Protein AF-A0A9P7WYD8-F1 (afdb_monomer_lite)

pLDDT: mean 77.21, std 16.01, range [35.66, 98.44]

Structure (mmCIF, N/CA/C/O backbone):
data_AF-A0A9P7WYD8-F1
#
_entry.id   AF-A0A9P7WYD8-F1
#
loop_
_atom_site.group_PDB
_atom_site.id
_atom_site.type_symbol
_atom_site.label_atom_id
_atom_site.label_alt_id
_atom_site.label_comp_id
_atom_site.label_asym_id
_atom_site.label_entity_id
_atom_site.label_seq_id
_atom_site.pdbx_PDB_ins_code
_atom_site.Cartn_x
_atom_site.Cartn_y
_atom_site.Cartn_z
_atom_site.occupancy
_atom_site.B_iso_or_equiv
_atom_site.auth_seq_id
_atom_site.auth_comp_id
_atom_site.auth_asym_id
_atom_site.auth_atom_id
_atom_site.pdbx_PDB_model_num
ATOM 1 N N . MET A 1 1 ? 13.008 -10.331 -38.554 1.00 40.41 1 MET A N 1
ATOM 2 C CA . MET A 1 1 ? 11.634 -9.797 -38.443 1.00 40.41 1 MET A CA 1
ATOM 3 C C . MET A 1 1 ? 10.835 -10.800 -37.632 1.00 40.41 1 MET A C 1
ATOM 5 O O . MET A 1 1 ? 10.337 -11.773 -38.180 1.00 40.41 1 MET A O 1
ATOM 9 N N . SER A 1 2 ? 10.851 -10.649 -36.311 1.00 38.41 2 SER A N 1
ATOM 10 C CA . SER A 1 2 ? 10.222 -11.594 -35.388 1.00 38.41 2 SER A CA 1
ATOM 11 C C . SER A 1 2 ? 8.754 -11.213 -35.248 1.00 38.41 2 SER A C 1
ATOM 13 O O . SER A 1 2 ? 8.447 -10.111 -34.807 1.00 38.41 2 SER A O 1
ATOM 15 N N . SER A 1 3 ? 7.866 -12.105 -35.683 1.00 41.28 3 SER A N 1
ATOM 16 C CA . SER A 1 3 ? 6.415 -11.997 -35.526 1.00 41.28 3 SER A CA 1
ATOM 17 C C . SER A 1 3 ? 6.067 -11.788 -34.049 1.00 41.28 3 SER A C 1
ATOM 19 O O . SER A 1 3 ? 6.093 -12.743 -33.271 1.00 41.28 3 SER A O 1
ATOM 21 N N . SER A 1 4 ? 5.742 -10.553 -33.660 1.00 47.12 4 SER A N 1
ATOM 22 C CA . SER A 1 4 ? 5.161 -10.241 -32.358 1.00 47.12 4 SER A CA 1
ATOM 23 C C . SER A 1 4 ? 3.771 -10.869 -32.296 1.00 47.12 4 SER A C 1
ATOM 25 O O . SER A 1 4 ? 2.781 -10.322 -32.777 1.00 47.12 4 SER A O 1
ATOM 27 N N . MET A 1 5 ? 3.692 -12.078 -31.741 1.00 47.62 5 MET A N 1
ATOM 28 C CA . MET A 1 5 ? 2.415 -12.637 -31.322 1.00 47.62 5 MET A CA 1
ATOM 29 C C . MET A 1 5 ? 1.806 -11.660 -30.317 1.00 47.62 5 MET A C 1
ATOM 31 O O . MET A 1 5 ? 2.307 -11.534 -29.203 1.00 47.62 5 MET A O 1
ATOM 35 N N . SER A 1 6 ? 0.750 -10.959 -30.725 1.00 53.59 6 SER A N 1
ATOM 36 C CA . SER A 1 6 ? -0.158 -10.259 -29.822 1.00 53.59 6 SER A CA 1
ATOM 37 C C . SER A 1 6 ? -0.695 -11.296 -28.832 1.00 53.59 6 SER A C 1
ATOM 39 O O . SER A 1 6 ? -1.553 -12.112 -29.169 1.00 53.59 6 SER A O 1
ATOM 41 N N . ARG A 1 7 ? -0.104 -11.351 -27.636 1.00 66.62 7 ARG A N 1
ATOM 42 C CA . ARG A 1 7 ? -0.480 -12.294 -26.576 1.00 66.62 7 ARG A CA 1
ATOM 43 C C . ARG A 1 7 ? -1.482 -11.616 -25.654 1.00 66.62 7 ARG A C 1
ATOM 45 O O . ARG A 1 7 ? -1.202 -11.350 -24.492 1.00 66.62 7 ARG A O 1
ATOM 52 N N . VAL A 1 8 ? -2.654 -11.315 -26.206 1.00 80.44 8 VAL A N 1
ATOM 53 C CA . VAL A 1 8 ? -3.816 -10.928 -25.401 1.00 80.44 8 VAL A CA 1
ATOM 54 C C . VAL A 1 8 ? -4.160 -12.114 -24.499 1.00 80.44 8 VAL A C 1
ATOM 56 O O . VAL A 1 8 ? -4.231 -13.253 -24.966 1.00 80.44 8 VAL A O 1
ATOM 59 N N . ALA A 1 9 ? -4.390 -11.854 -23.215 1.00 83.56 9 ALA A N 1
ATOM 60 C CA . ALA A 1 9 ? -4.797 -12.848 -22.231 1.00 83.56 9 ALA A CA 1
ATOM 61 C C . ALA A 1 9 ? -6.162 -12.451 -21.626 1.00 83.56 9 ALA A C 1
ATOM 63 O O . ALA A 1 9 ? -6.261 -12.135 -20.440 1.00 83.56 9 ALA A O 1
ATOM 64 N N . PRO A 1 10 ? -7.251 -12.462 -22.422 1.00 86.38 10 PRO A N 1
ATOM 65 C CA . PRO A 1 10 ? -8.535 -11.863 -22.035 1.00 86.38 10 PRO A CA 1
ATOM 66 C C . PRO A 1 10 ? -9.263 -12.629 -20.919 1.00 86.38 10 PRO A C 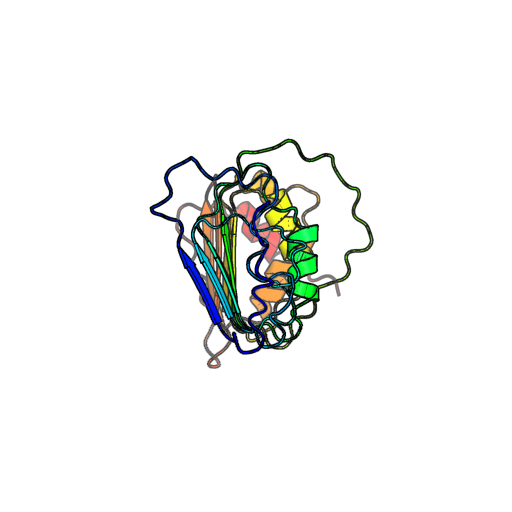1
ATOM 68 O O . PRO A 1 10 ? -10.203 -12.114 -20.319 1.00 86.38 10 PRO A O 1
ATOM 71 N N . LEU A 1 11 ? -8.850 -13.872 -20.659 1.00 91.81 11 LEU A N 1
ATOM 72 C CA . LEU A 1 11 ? -9.381 -14.725 -19.595 1.00 91.81 11 LEU A CA 1
ATOM 73 C C . LEU A 1 11 ? -8.482 -14.762 -18.353 1.00 91.81 11 LEU A C 1
ATOM 75 O O . LEU A 1 11 ? -8.802 -15.472 -17.406 1.00 91.81 11 LEU A O 1
ATOM 79 N N . LEU A 1 12 ? -7.354 -14.047 -18.357 1.00 93.06 12 LEU A N 1
ATOM 80 C CA . LEU A 1 12 ? -6.436 -14.031 -17.227 1.00 93.06 12 LEU A CA 1
ATOM 81 C C . LEU A 1 12 ? -7.053 -13.235 -16.076 1.00 93.06 12 LEU A C 1
ATOM 83 O O . LEU A 1 12 ? -7.287 -12.039 -16.212 1.00 93.06 12 LEU A O 1
ATOM 87 N N . GLU A 1 13 ? -7.303 -13.904 -14.954 1.00 95.88 13 GLU A N 1
ATOM 88 C CA . GLU A 1 13 ? -7.858 -13.294 -13.735 1.00 95.88 13 GLU A CA 1
ATOM 89 C C . GLU A 1 13 ? -6.787 -13.046 -12.667 1.00 95.88 13 GLU A C 1
ATOM 91 O O . GLU A 1 13 ? -6.893 -12.108 -11.876 1.00 95.88 13 GLU A O 1
ATOM 96 N N . THR A 1 14 ? -5.718 -13.844 -12.685 1.00 96.38 14 THR A N 1
ATOM 97 C CA . THR A 1 14 ? -4.613 -13.768 -11.730 1.00 96.38 14 THR A CA 1
ATOM 98 C C . THR A 1 14 ? -3.281 -13.850 -12.458 1.00 96.38 14 THR A C 1
ATOM 100 O O . THR A 1 14 ? -3.055 -14.773 -13.240 1.00 96.38 14 THR A O 1
ATOM 103 N N . LEU A 1 15 ? -2.385 -12.917 -12.156 1.00 93.94 15 LEU A N 1
ATOM 104 C CA . LEU A 1 15 ? -1.004 -12.908 -12.611 1.00 93.94 15 LEU A CA 1
ATOM 105 C C . LEU A 1 15 ? -0.082 -13.061 -11.406 1.00 93.94 15 LEU A C 1
ATOM 107 O O . LEU A 1 15 ? -0.163 -12.271 -10.469 1.00 93.94 15 LEU A O 1
ATOM 111 N N . ARG A 1 16 ? 0.804 -14.056 -11.452 1.00 95.25 16 ARG A N 1
ATOM 112 C CA . ARG A 1 16 ? 1.879 -14.213 -10.470 1.00 95.25 16 ARG A CA 1
ATOM 113 C C . ARG A 1 16 ? 3.202 -14.384 -11.182 1.00 95.25 16 ARG A C 1
ATOM 115 O O . ARG A 1 16 ? 3.312 -15.271 -12.029 1.00 95.25 16 ARG A O 1
ATOM 122 N N . ILE A 1 17 ? 4.167 -13.535 -10.862 1.00 91.94 17 ILE A N 1
ATOM 123 C CA . ILE A 1 17 ? 5.510 -13.602 -11.430 1.00 91.94 17 ILE A CA 1
ATOM 124 C C . ILE A 1 17 ? 6.510 -13.422 -10.305 1.00 91.94 17 ILE A C 1
ATOM 126 O O . ILE A 1 17 ? 6.404 -12.497 -9.505 1.00 91.94 17 ILE A O 1
ATOM 130 N N . ASP A 1 18 ? 7.483 -14.318 -10.300 1.00 92.12 18 ASP A N 1
ATOM 131 C CA . ASP A 1 18 ? 8.621 -14.297 -9.407 1.00 92.12 18 ASP A CA 1
ATOM 132 C C . ASP A 1 18 ? 9.889 -14.282 -10.262 1.00 92.12 18 ASP A C 1
ATOM 134 O O . ASP A 1 18 ? 10.084 -15.149 -11.119 1.00 92.12 18 ASP A O 1
ATOM 138 N N . CYS A 1 19 ? 10.705 -13.252 -10.066 1.00 88.19 19 CYS A N 1
ATOM 139 C CA . CYS A 1 19 ? 11.971 -13.051 -10.752 1.00 88.19 19 CYS A CA 1
ATOM 140 C C . CYS A 1 19 ? 13.172 -13.162 -9.797 1.00 88.19 19 CYS A C 1
ATOM 142 O O . CYS A 1 19 ? 14.256 -12.717 -10.167 1.00 88.19 19 CYS A O 1
ATOM 144 N N . SER A 1 20 ? 13.024 -13.755 -8.604 1.00 86.0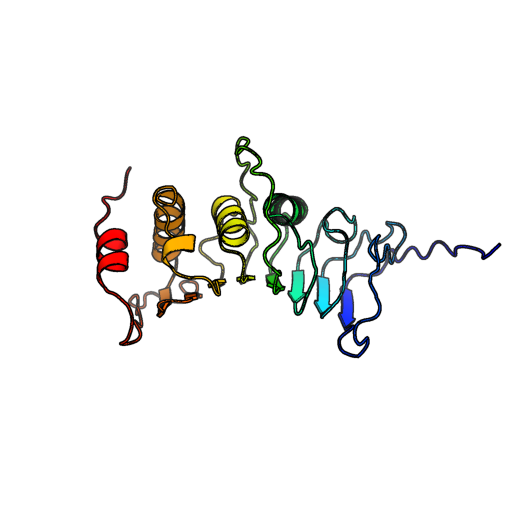6 20 SER A N 1
ATOM 145 C CA . SER A 1 20 ? 14.108 -13.873 -7.612 1.00 86.06 20 SER A CA 1
ATOM 146 C C . SER A 1 20 ? 15.367 -14.549 -8.159 1.00 86.06 20 SER A C 1
ATOM 148 O O . SER A 1 20 ? 16.477 -14.233 -7.743 1.00 86.06 20 SER A O 1
ATOM 150 N N . ASP A 1 21 ? 15.196 -15.471 -9.108 1.00 80.19 21 ASP A N 1
ATOM 151 C CA . ASP A 1 21 ? 16.289 -16.244 -9.706 1.00 80.19 21 ASP A CA 1
ATOM 152 C C . ASP A 1 21 ? 16.999 -15.500 -10.852 1.00 80.19 21 ASP A C 1
ATOM 154 O O . ASP A 1 21 ? 18.029 -15.951 -11.360 1.00 80.19 21 ASP A O 1
ATOM 158 N N . LEU A 1 22 ? 16.468 -14.351 -11.280 1.00 69.69 22 LEU A N 1
ATOM 159 C CA . LEU A 1 22 ? 17.024 -13.537 -12.358 1.00 69.69 22 LEU A CA 1
ATOM 160 C C . LEU A 1 22 ? 18.010 -12.519 -11.770 1.00 69.69 22 LEU A C 1
ATOM 162 O O . LEU A 1 22 ? 17.753 -11.320 -11.758 1.00 69.69 22 LEU A O 1
ATOM 166 N N . ASN A 1 23 ? 19.149 -13.020 -11.281 1.00 54.53 23 ASN A N 1
ATOM 167 C CA . ASN A 1 23 ? 20.263 -12.210 -10.771 1.00 54.53 23 ASN A CA 1
ATOM 168 C C . ASN A 1 23 ? 20.645 -11.070 -11.748 1.00 54.53 23 ASN A C 1
ATOM 170 O O . ASN A 1 23 ? 21.030 -11.331 -12.890 1.00 54.53 23 ASN A O 1
ATOM 174 N N . ASP A 1 24 ? 20.557 -9.824 -11.269 1.00 54.06 24 ASP A N 1
ATOM 175 C CA . ASP A 1 24 ? 21.212 -8.574 -11.715 1.00 54.06 24 ASP A CA 1
ATOM 176 C C . ASP A 1 24 ? 21.120 -8.113 -13.188 1.00 54.06 24 ASP A C 1
ATOM 178 O O . ASP A 1 24 ? 21.654 -7.060 -13.537 1.00 54.06 24 ASP A O 1
ATOM 182 N N . GLY A 1 25 ? 20.450 -8.841 -14.082 1.00 51.19 25 GLY A N 1
ATOM 183 C CA . GLY A 1 25 ? 20.590 -8.596 -15.527 1.00 51.19 25 GLY A CA 1
ATOM 184 C C . GLY A 1 25 ? 19.427 -7.900 -16.230 1.00 51.19 25 GLY A C 1
ATOM 185 O O . GLY A 1 25 ? 19.611 -7.342 -17.313 1.00 51.19 25 GLY A O 1
ATOM 186 N N . LEU A 1 26 ? 18.217 -7.939 -15.672 1.00 54.09 26 LEU A N 1
ATOM 187 C CA . LEU A 1 26 ? 17.038 -7.408 -16.354 1.00 54.09 26 LEU A CA 1
ATOM 188 C C . LEU A 1 26 ? 16.816 -5.942 -15.988 1.00 54.09 26 LEU A C 1
ATOM 190 O O . LEU A 1 26 ? 15.805 -5.572 -15.396 1.00 54.09 26 LEU A O 1
ATOM 194 N N . SER A 1 27 ? 17.742 -5.087 -16.433 1.00 53.12 27 SER A N 1
ATOM 195 C CA . SER A 1 27 ? 17.411 -3.689 -16.724 1.00 53.12 27 SER A CA 1
ATOM 196 C C . SER A 1 27 ? 16.436 -3.684 -17.897 1.00 53.12 27 SER A C 1
ATOM 198 O O . SER A 1 27 ? 16.805 -3.481 -19.052 1.00 53.12 27 SER A O 1
ATOM 200 N N . VAL A 1 28 ? 15.169 -3.999 -17.627 1.00 54.88 28 VAL A N 1
ATOM 201 C CA . VAL A 1 28 ? 14.111 -3.794 -18.608 1.00 54.88 28 VAL A CA 1
ATOM 202 C C . VAL A 1 28 ? 13.872 -2.293 -18.620 1.00 54.88 28 VAL A C 1
ATOM 204 O O . VAL A 1 28 ? 12.976 -1.802 -17.942 1.00 54.88 28 VAL A O 1
ATOM 207 N N . GLU A 1 29 ? 14.692 -1.560 -19.379 1.00 54.06 29 GLU A N 1
ATOM 208 C CA . GLU A 1 29 ? 14.618 -0.096 -19.532 1.00 54.06 29 GLU A CA 1
ATOM 209 C C . GLU A 1 29 ? 13.215 0.396 -19.942 1.00 54.06 29 GLU A C 1
ATOM 211 O O . GLU A 1 29 ? 12.937 1.586 -19.868 1.00 54.06 29 GLU A O 1
ATOM 216 N N . ASN A 1 30 ? 12.305 -0.506 -20.335 1.00 53.72 30 ASN A N 1
ATOM 217 C CA . ASN A 1 30 ? 10.927 -0.193 -20.712 1.00 53.72 30 ASN A CA 1
ATOM 218 C C . ASN A 1 30 ? 9.847 -1.011 -19.978 1.00 53.72 30 ASN A C 1
ATOM 220 O O . ASN A 1 30 ? 8.674 -0.935 -20.344 1.00 53.72 30 ASN A O 1
ATOM 224 N N . GLY A 1 31 ? 10.218 -1.781 -18.947 1.00 58.59 31 GLY A N 1
ATOM 225 C CA . GLY A 1 31 ? 9.333 -2.743 -18.292 1.00 58.59 31 GLY A CA 1
ATOM 226 C C . GLY A 1 31 ? 8.756 -3.80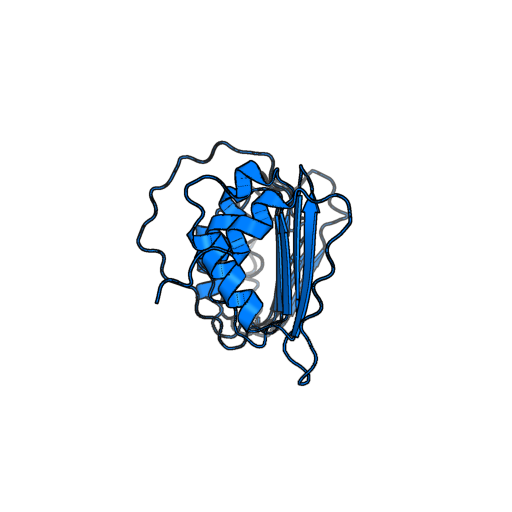1 -19.246 1.00 58.59 31 GLY A C 1
ATOM 227 O O . GLY A 1 31 ? 8.858 -3.719 -20.471 1.00 58.59 31 GLY A O 1
ATOM 228 N N . ILE A 1 32 ? 8.190 -4.871 -18.695 1.00 62.03 32 ILE A N 1
ATOM 229 C CA . ILE A 1 32 ? 7.610 -5.929 -19.528 1.00 62.03 32 ILE A CA 1
ATOM 230 C C . ILE A 1 32 ? 6.148 -5.557 -19.813 1.00 62.03 32 ILE A C 1
ATOM 232 O O . ILE A 1 32 ? 5.293 -5.703 -18.940 1.00 62.03 32 ILE A O 1
ATOM 236 N N . ASP A 1 33 ? 5.828 -5.101 -21.030 1.00 67.25 33 ASP A N 1
ATOM 237 C CA . ASP A 1 33 ? 4.434 -5.094 -21.507 1.00 67.25 33 ASP A CA 1
ATOM 238 C C . ASP A 1 33 ? 4.018 -6.536 -21.830 1.00 67.25 33 ASP A C 1
ATOM 240 O O . ASP A 1 33 ? 4.070 -7.002 -22.969 1.00 67.25 33 ASP A O 1
ATOM 244 N N . MET A 1 34 ? 3.681 -7.281 -20.778 1.00 66.25 34 MET A N 1
ATOM 245 C CA . MET A 1 34 ? 3.484 -8.732 -20.831 1.00 66.25 34 MET A CA 1
ATOM 246 C C . MET A 1 34 ? 2.285 -9.161 -21.684 1.00 66.25 34 MET A C 1
ATOM 248 O O . MET A 1 34 ? 2.252 -10.304 -22.138 1.00 66.25 34 MET A O 1
ATOM 252 N N . PHE A 1 35 ? 1.307 -8.274 -21.906 1.00 68.19 35 PHE A N 1
ATOM 253 C CA . PHE A 1 35 ? 0.004 -8.662 -22.464 1.00 68.19 35 PHE A CA 1
ATOM 254 C C . PHE A 1 35 ? -0.523 -7.760 -23.581 1.00 68.19 35 PHE A C 1
ATOM 256 O O . PHE A 1 35 ? -1.688 -7.893 -23.966 1.00 68.19 35 PHE A O 1
ATOM 263 N N . SER A 1 36 ? 0.290 -6.832 -24.103 1.00 70.69 36 SER A N 1
ATOM 264 C CA . SER A 1 36 ? -0.125 -5.892 -25.160 1.00 70.69 36 SER A CA 1
ATOM 265 C C . SER A 1 36 ? -1.468 -5.201 -24.846 1.00 70.69 36 SER A C 1
ATOM 267 O O . SER A 1 36 ? -2.275 -4.937 -25.738 1.00 70.69 36 SER A O 1
ATOM 269 N N . GLY A 1 37 ? -1.741 -4.968 -23.556 1.00 66.12 37 GLY A N 1
ATOM 270 C CA . GLY A 1 37 ? -2.962 -4.340 -23.046 1.00 66.12 37 GLY A CA 1
ATOM 271 C C . GLY A 1 37 ? -4.231 -5.204 -22.945 1.00 66.12 37 GLY A C 1
ATOM 272 O O . GLY A 1 37 ? -5.268 -4.649 -22.596 1.00 66.12 37 GLY A O 1
ATOM 273 N N . GLY A 1 38 ? -4.195 -6.510 -23.229 1.00 76.62 38 GLY A N 1
ATOM 274 C CA . GLY A 1 38 ? -5.383 -7.375 -23.227 1.00 76.62 38 GLY A CA 1
ATOM 275 C C . GLY A 1 38 ? -5.564 -8.222 -21.965 1.00 76.62 38 GLY A C 1
ATOM 276 O O . GLY A 1 38 ? -5.375 -9.435 -22.033 1.00 76.62 38 GLY A O 1
ATOM 277 N N . THR A 1 39 ? -5.938 -7.612 -20.836 1.00 87.38 39 THR A N 1
ATOM 278 C CA . THR A 1 39 ? -6.138 -8.301 -19.539 1.00 87.38 39 THR A CA 1
ATOM 279 C C . THR A 1 39 ? -7.388 -7.813 -18.796 1.00 87.38 39 THR A C 1
ATOM 281 O O . THR A 1 39 ? -7.353 -7.559 -17.596 1.00 87.38 39 THR A O 1
ATOM 284 N N . ASP A 1 40 ? -8.516 -7.668 -19.496 1.00 87.88 40 ASP A N 1
ATOM 285 C CA . ASP A 1 40 ? -9.745 -7.042 -18.960 1.00 87.88 40 ASP A CA 1
ATOM 286 C C . ASP A 1 40 ? -10.332 -7.749 -17.722 1.00 87.88 40 ASP A C 1
ATOM 288 O O . ASP A 1 40 ? -11.078 -7.163 -16.924 1.00 87.88 40 ASP A O 1
ATOM 292 N N . ARG A 1 41 ? -10.015 -9.037 -17.556 1.00 93.75 41 ARG A N 1
ATOM 293 C CA . ARG A 1 41 ? -10.453 -9.859 -16.424 1.00 93.75 41 ARG A CA 1
ATOM 294 C C . ARG A 1 41 ? -9.451 -9.935 -15.283 1.00 93.75 41 ARG A C 1
ATOM 296 O O . ARG A 1 41 ? -9.805 -10.499 -14.257 1.00 93.75 41 ARG A O 1
ATOM 303 N N . LEU A 1 42 ? -8.266 -9.346 -15.417 1.00 95.38 42 LEU A N 1
ATOM 304 C CA . LEU A 1 42 ? -7.247 -9.401 -14.377 1.00 95.38 42 LEU A CA 1
ATOM 305 C C . LEU A 1 42 ? -7.755 -8.677 -13.128 1.00 95.38 42 LEU A C 1
ATOM 307 O O . LEU A 1 42 ? -8.244 -7.548 -13.208 1.00 95.38 42 LEU A O 1
ATOM 311 N N . ARG A 1 43 ? -7.701 -9.362 -11.989 1.00 97.25 43 ARG A N 1
ATOM 312 C CA . ARG A 1 43 ? -8.106 -8.842 -10.675 1.00 97.25 43 ARG A CA 1
ATOM 313 C C . ARG A 1 43 ? -6.971 -8.925 -9.670 1.00 97.25 43 ARG A C 1
ATOM 315 O O . ARG A 1 43 ? -6.845 -8.023 -8.849 1.00 97.25 43 ARG A O 1
ATOM 322 N N . ASP A 1 44 ? -6.129 -9.944 -9.789 1.00 98.19 44 ASP A N 1
ATOM 323 C CA . ASP A 1 44 ? -5.087 -10.229 -8.811 1.00 98.19 44 ASP A CA 1
ATOM 324 C C . ASP A 1 44 ? -3.715 -10.183 -9.487 1.00 98.19 44 ASP A C 1
ATOM 326 O O . ASP A 1 44 ? -3.462 -10.906 -10.453 1.00 98.19 44 ASP A O 1
ATOM 330 N N . VAL A 1 45 ? -2.822 -9.347 -8.962 1.00 96.25 45 VAL A N 1
ATOM 331 C CA . VAL A 1 45 ? -1.430 -9.230 -9.405 1.00 96.25 45 VAL A CA 1
ATOM 332 C C . VAL A 1 45 ? -0.512 -9.448 -8.210 1.00 96.25 45 VAL A C 1
ATOM 334 O O . VAL A 1 45 ? -0.640 -8.761 -7.200 1.00 96.25 45 VAL A O 1
ATOM 337 N N . ASP A 1 46 ? 0.403 -10.406 -8.338 1.00 96.88 46 ASP A N 1
ATOM 338 C CA . ASP A 1 46 ? 1.460 -10.695 -7.368 1.00 96.88 46 ASP A CA 1
ATOM 339 C C . ASP A 1 46 ? 2.810 -10.725 -8.096 1.00 96.88 46 ASP A C 1
ATOM 341 O O . ASP A 1 46 ? 3.033 -11.556 -8.980 1.00 96.88 46 ASP A O 1
ATOM 345 N N . LEU A 1 47 ? 3.671 -9.761 -7.795 1.00 93.50 47 LEU A N 1
ATOM 346 C CA . LEU A 1 47 ? 4.922 -9.521 -8.500 1.00 93.50 47 LEU A CA 1
ATOM 347 C C . LEU A 1 47 ? 6.063 -9.441 -7.493 1.00 93.50 47 LEU A C 1
ATOM 349 O O . LEU A 1 47 ? 6.110 -8.516 -6.683 1.00 93.50 47 LEU A O 1
ATOM 353 N N . TYR A 1 48 ? 6.999 -10.381 -7.589 1.00 92.62 48 TYR A N 1
ATOM 354 C CA . TYR A 1 48 ? 8.194 -10.432 -6.754 1.00 92.62 48 TYR A CA 1
ATOM 355 C C . TYR A 1 48 ? 9.458 -10.228 -7.597 1.00 92.62 48 TYR A C 1
ATOM 357 O O . TYR A 1 48 ? 9.684 -10.962 -8.560 1.00 92.62 48 TYR A O 1
ATOM 365 N N . HIS A 1 49 ? 10.261 -9.206 -7.273 1.00 88.31 49 HIS A N 1
ATOM 366 C CA . HIS A 1 49 ? 11.440 -8.779 -8.060 1.00 88.31 49 HIS A CA 1
ATOM 367 C C . HIS A 1 49 ? 11.134 -8.445 -9.532 1.00 88.31 49 HIS A C 1
ATOM 369 O O . HIS A 1 49 ? 11.986 -8.596 -10.407 1.00 88.31 49 HIS A O 1
ATOM 375 N N . VAL A 1 50 ? 9.913 -7.998 -9.847 1.00 87.06 50 VAL A N 1
ATOM 376 C CA . VAL A 1 50 ? 9.513 -7.734 -11.240 1.00 87.06 50 VAL A CA 1
ATOM 377 C C . VAL A 1 50 ? 9.496 -6.237 -11.542 1.00 87.06 50 VAL A C 1
ATOM 379 O O . VAL A 1 50 ? 8.650 -5.522 -10.997 1.00 87.06 50 VAL A O 1
ATOM 382 N N . PRO A 1 51 ? 10.345 -5.753 -12.466 1.00 83.19 51 PRO A N 1
ATOM 383 C CA . PRO A 1 51 ? 10.262 -4.382 -12.929 1.00 83.19 51 PRO A CA 1
ATOM 384 C C . PRO A 1 51 ? 9.051 -4.196 -13.847 1.00 83.19 51 PRO A C 1
ATOM 386 O O . PRO A 1 51 ? 8.952 -4.813 -14.914 1.00 83.19 51 PRO A O 1
ATOM 389 N N . ILE A 1 52 ? 8.131 -3.316 -13.452 1.00 83.44 52 ILE A N 1
ATOM 390 C CA . ILE A 1 52 ? 6.952 -2.963 -14.249 1.00 83.44 52 ILE A CA 1
ATOM 391 C C . ILE A 1 52 ? 6.824 -1.445 -14.393 1.00 83.44 52 ILE A C 1
ATOM 393 O O . ILE A 1 52 ? 7.132 -0.710 -13.454 1.00 83.44 52 ILE A O 1
ATOM 397 N N . PRO A 1 53 ? 6.310 -0.943 -15.528 1.00 86.81 53 PRO A N 1
ATOM 398 C CA . PRO A 1 53 ? 5.928 0.455 -15.630 1.00 86.81 53 PRO A CA 1
ATOM 399 C C . PRO A 1 53 ? 4.693 0.694 -14.755 1.00 86.81 53 PRO A C 1
ATOM 401 O O . PRO A 1 53 ? 3.663 0.038 -14.931 1.00 86.81 53 PRO A O 1
ATOM 404 N N . TRP A 1 54 ? 4.754 1.657 -13.840 1.00 87.75 54 TRP A N 1
ATOM 405 C CA . TRP A 1 54 ? 3.630 1.985 -12.952 1.00 87.75 54 TRP A CA 1
ATOM 406 C C . TRP A 1 54 ? 2.432 2.575 -13.706 1.00 87.75 54 TRP A C 1
ATOM 408 O O . TRP A 1 54 ? 1.278 2.405 -13.312 1.00 87.75 54 TRP A O 1
ATOM 418 N N . SER A 1 55 ? 2.682 3.170 -14.872 1.00 86.62 55 SER A N 1
ATOM 419 C CA . SER A 1 55 ? 1.664 3.614 -15.829 1.00 86.62 55 SER A CA 1
ATOM 420 C C . SER A 1 55 ? 1.052 2.480 -16.665 1.00 86.62 55 SER A C 1
ATOM 422 O O . SER A 1 55 ? 0.165 2.726 -17.486 1.00 86.62 55 SER A O 1
ATOM 424 N N . SER A 1 56 ? 1.493 1.231 -16.482 1.00 85.62 56 SER A N 1
ATOM 425 C CA . SER A 1 56 ? 1.019 0.108 -17.289 1.00 85.62 56 SER A CA 1
ATOM 426 C C . SER A 1 56 ? -0.470 -0.179 -17.059 1.00 85.62 56 SER A C 1
ATOM 428 O O . SER A 1 56 ? -1.017 -0.021 -15.962 1.00 85.62 56 SER A O 1
ATOM 430 N N . ARG A 1 57 ? -1.147 -0.603 -18.134 1.00 85.94 57 ARG A N 1
ATOM 431 C CA . ARG A 1 57 ? -2.576 -0.958 -18.120 1.00 85.94 57 ARG A CA 1
ATOM 432 C C . ARG A 1 57 ? -2.932 -2.145 -17.215 1.00 85.94 57 ARG A C 1
ATOM 434 O O . ARG A 1 57 ? -4.014 -2.089 -16.641 1.00 85.94 57 ARG A O 1
ATOM 441 N N . PRO A 1 58 ? -2.093 -3.192 -17.057 1.00 88.38 58 PRO A N 1
ATOM 442 C CA . PRO A 1 58 ? -2.412 -4.307 -16.164 1.00 88.38 58 PRO A CA 1
ATOM 443 C C . PRO A 1 58 ? -2.616 -3.894 -14.701 1.00 88.38 58 PRO A C 1
ATOM 445 O O . PRO A 1 58 ? -3.319 -4.586 -13.977 1.00 88.38 58 PRO A O 1
ATOM 448 N N . LEU A 1 59 ? -2.068 -2.751 -14.273 1.00 91.56 59 LEU A N 1
ATOM 449 C CA . LEU A 1 59 ? -2.261 -2.179 -12.935 1.00 91.56 59 LEU A CA 1
ATOM 450 C C . LEU A 1 59 ? -3.540 -1.331 -12.842 1.00 91.56 59 LEU A C 1
ATOM 452 O O . LEU A 1 59 ? -3.525 -0.190 -12.382 1.00 91.56 59 LEU A O 1
ATOM 456 N N . SER A 1 60 ? -4.653 -1.817 -13.384 1.00 92.62 60 SER A N 1
ATOM 457 C CA . SER A 1 60 ? -5.926 -1.087 -13.403 1.00 92.62 60 SER A CA 1
ATOM 458 C C . SER A 1 60 ? -7.098 -2.037 -13.215 1.00 92.62 60 SER A C 1
ATOM 460 O O . SER A 1 60 ? -7.083 -3.160 -13.707 1.00 92.62 60 SER A O 1
ATOM 462 N N . GLY A 1 61 ? -8.127 -1.584 -12.495 1.00 95.06 61 GLY A N 1
ATOM 463 C CA . GLY A 1 61 ? -9.308 -2.394 -12.191 1.00 95.06 61 GLY A CA 1
ATOM 464 C C . GLY A 1 61 ? -9.031 -3.607 -11.295 1.00 95.06 61 GLY A C 1
ATOM 465 O O . GLY A 1 61 ? -9.851 -4.525 -11.269 1.00 95.06 61 GLY A O 1
ATOM 466 N N . LEU A 1 62 ? -7.899 -3.616 -10.586 1.00 97.12 62 LEU A N 1
ATOM 467 C CA . LEU A 1 62 ? -7.475 -4.727 -9.739 1.00 97.12 62 LEU A CA 1
ATOM 468 C C . LEU A 1 62 ? -8.221 -4.741 -8.398 1.00 97.12 62 LEU A C 1
ATOM 470 O O . LEU A 1 62 ? -8.642 -3.706 -7.877 1.00 97.12 62 LEU A O 1
ATOM 474 N N . GLU A 1 63 ? -8.364 -5.942 -7.849 1.00 98.00 63 GLU A N 1
ATOM 475 C CA . GLU A 1 63 ? -8.850 -6.212 -6.495 1.00 98.00 63 GLU A CA 1
ATOM 476 C C . GLU A 1 63 ? -7.693 -6.527 -5.543 1.00 98.00 63 GLU A C 1
ATOM 478 O O . GLU A 1 63 ? -7.797 -6.226 -4.354 1.00 98.00 63 GLU A O 1
ATOM 483 N N . LYS A 1 64 ? -6.577 -7.069 -6.050 1.00 98.44 64 LYS A N 1
ATOM 484 C CA . LYS A 1 64 ? -5.372 -7.334 -5.258 1.00 98.44 64 LYS A CA 1
ATOM 485 C C . LYS A 1 64 ? -4.109 -6.941 -6.001 1.00 98.44 64 LYS A C 1
ATOM 487 O O . LYS A 1 64 ? -3.914 -7.325 -7.154 1.00 98.44 64 LYS A O 1
ATOM 492 N N . ILE A 1 65 ? -3.241 -6.217 -5.309 1.00 97.62 65 ILE A N 1
ATOM 493 C CA . ILE A 1 65 ? -1.917 -5.836 -5.788 1.00 97.62 65 ILE A CA 1
ATOM 494 C C . ILE A 1 65 ? -0.920 -6.191 -4.696 1.00 97.62 65 ILE A C 1
ATOM 496 O O . ILE A 1 65 ? -0.974 -5.627 -3.606 1.00 97.62 65 ILE A O 1
ATOM 500 N N . ARG A 1 66 ? 0.005 -7.093 -5.007 1.00 97.56 66 ARG A N 1
ATOM 501 C CA . ARG A 1 66 ? 1.213 -7.332 -4.226 1.00 97.56 66 ARG A CA 1
ATOM 502 C C . ARG A 1 66 ? 2.409 -7.104 -5.129 1.00 97.56 66 ARG A C 1
ATOM 504 O O . ARG A 1 66 ? 2.548 -7.763 -6.154 1.00 97.56 66 ARG A O 1
ATOM 511 N N . ILE A 1 67 ? 3.241 -6.144 -4.765 1.00 94.62 67 ILE A N 1
ATOM 512 C CA . ILE A 1 67 ? 4.464 -5.819 -5.486 1.00 94.62 67 ILE A CA 1
ATOM 513 C C . ILE A 1 67 ? 5.577 -5.728 -4.450 1.00 94.62 67 ILE A C 1
ATOM 515 O O . ILE A 1 67 ? 5.611 -4.792 -3.651 1.00 94.62 67 ILE A O 1
ATOM 519 N N . THR A 1 68 ? 6.461 -6.720 -4.424 1.00 94.56 68 THR A N 1
ATOM 520 C CA . THR A 1 68 ? 7.475 -6.850 -3.374 1.00 94.56 68 THR A CA 1
ATOM 521 C C . THR A 1 68 ? 8.855 -7.176 -3.940 1.00 94.56 68 THR A C 1
ATOM 523 O O . THR A 1 68 ? 9.000 -7.618 -5.082 1.00 94.56 68 THR A O 1
ATOM 526 N N . GLY A 1 69 ? 9.900 -6.924 -3.148 1.00 87.75 69 GLY A N 1
ATOM 527 C CA . GLY A 1 69 ? 11.280 -7.223 -3.540 1.00 87.75 69 GLY A CA 1
ATOM 528 C C . GLY A 1 69 ? 11.777 -6.383 -4.715 1.00 87.75 69 GLY A C 1
ATOM 529 O O . GLY A 1 69 ? 12.704 -6.781 -5.401 1.00 87.75 69 GLY A O 1
ATOM 530 N N . ILE A 1 70 ? 11.163 -5.236 -5.003 1.00 81.56 70 ILE A N 1
ATOM 531 C CA . ILE A 1 70 ? 11.669 -4.371 -6.067 1.00 81.56 70 ILE A CA 1
ATOM 532 C C . ILE A 1 70 ? 12.924 -3.647 -5.562 1.00 81.56 70 ILE A C 1
ATOM 534 O O . ILE A 1 70 ? 12.863 -2.903 -4.588 1.00 81.56 70 ILE A O 1
ATOM 538 N N . ASN A 1 71 ? 14.037 -3.826 -6.270 1.00 78.62 71 ASN A N 1
ATOM 539 C CA . ASN A 1 71 ? 15.248 -3.017 -6.135 1.00 78.62 71 ASN A CA 1
ATOM 540 C C . ASN A 1 71 ? 15.454 -2.267 -7.458 1.00 78.62 71 ASN A C 1
ATOM 542 O O . ASN A 1 71 ? 16.185 -2.722 -8.335 1.00 78.62 71 ASN A O 1
ATOM 546 N N . MET A 1 72 ? 14.729 -1.164 -7.657 1.00 72.06 72 MET A N 1
ATOM 547 C CA . MET A 1 72 ? 14.792 -0.373 -8.892 1.00 72.06 72 MET A CA 1
ATOM 548 C C . MET A 1 72 ? 15.262 1.047 -8.609 1.00 72.06 72 MET A C 1
ATOM 550 O O . MET A 1 72 ? 14.820 1.683 -7.654 1.00 72.06 72 MET A O 1
ATOM 554 N N . SER A 1 73 ? 16.111 1.557 -9.500 1.00 75.75 73 SER A N 1
ATOM 555 C CA . SER A 1 73 ? 16.539 2.952 -9.522 1.00 75.75 73 SER A CA 1
ATOM 556 C C . SER A 1 73 ? 16.349 3.523 -10.937 1.00 75.75 73 SER A C 1
ATOM 558 O O . SER A 1 73 ? 16.966 3.011 -11.874 1.00 75.75 73 SER A O 1
ATOM 560 N N . PRO A 1 74 ? 15.492 4.546 -11.130 1.00 77.31 74 PRO A N 1
ATOM 561 C CA . PRO A 1 74 ? 14.592 5.127 -10.133 1.00 77.31 74 PRO A CA 1
ATOM 562 C C . PRO A 1 74 ? 13.398 4.200 -9.835 1.00 77.31 74 PRO A C 1
ATOM 564 O O . PRO A 1 74 ? 12.869 3.541 -10.731 1.00 77.31 74 PRO A O 1
ATOM 567 N N . GLY A 1 75 ? 12.958 4.159 -8.577 1.00 81.88 75 GLY A N 1
ATOM 568 C CA . GLY A 1 75 ? 11.682 3.536 -8.217 1.00 81.88 75 GLY A CA 1
ATOM 569 C C . GLY A 1 75 ? 10.483 4.459 -8.486 1.00 81.88 75 GLY A C 1
ATOM 570 O O . GLY A 1 75 ? 10.668 5.592 -8.942 1.00 81.88 75 GLY A O 1
ATOM 571 N N . PRO A 1 76 ? 9.249 3.996 -8.216 1.00 86.94 76 PRO A N 1
ATOM 572 C CA . PRO A 1 76 ? 8.049 4.800 -8.433 1.00 86.94 76 PRO A CA 1
ATOM 573 C C . PRO A 1 76 ? 8.026 6.069 -7.588 1.00 86.94 76 PRO A C 1
ATOM 575 O O . PRO A 1 76 ? 8.382 6.072 -6.408 1.00 86.94 76 PRO A O 1
ATOM 578 N N . SER A 1 77 ? 7.486 7.131 -8.173 1.00 88.75 77 SER A N 1
ATOM 579 C CA . SER A 1 77 ? 7.021 8.293 -7.425 1.00 88.75 77 SER A CA 1
ATOM 580 C C . SER A 1 77 ? 5.754 7.973 -6.623 1.00 88.75 77 SER A C 1
ATOM 582 O O . SER A 1 77 ? 4.968 7.087 -6.974 1.00 88.75 77 SER A O 1
ATOM 584 N N . SER A 1 78 ? 5.493 8.757 -5.572 1.00 89.00 78 SER A N 1
ATOM 585 C CA . SER A 1 78 ? 4.221 8.678 -4.842 1.00 89.00 78 SER A CA 1
ATOM 586 C C . SER A 1 78 ? 3.023 8.907 -5.763 1.00 89.00 78 SER A C 1
ATOM 588 O O . SER A 1 78 ? 2.048 8.175 -5.656 1.00 89.00 78 SER A O 1
ATOM 590 N N . SER A 1 79 ? 3.112 9.847 -6.714 1.00 89.69 79 SER A N 1
ATOM 591 C CA . SER A 1 79 ? 2.055 10.116 -7.698 1.00 89.69 79 SER A CA 1
ATOM 592 C C . SER A 1 79 ? 1.715 8.904 -8.559 1.00 89.69 79 SER A C 1
ATOM 594 O O . SER A 1 79 ? 0.539 8.614 -8.749 1.00 89.69 79 SER A O 1
ATOM 596 N N . GLU A 1 80 ? 2.716 8.163 -9.036 1.00 91.44 80 GLU A N 1
ATOM 597 C CA . GLU A 1 80 ? 2.481 6.970 -9.857 1.00 91.44 80 GLU A CA 1
ATOM 598 C C . GLU A 1 80 ? 1.769 5.869 -9.067 1.00 91.44 80 GLU A C 1
ATOM 600 O O . GLU A 1 80 ? 0.860 5.216 -9.585 1.00 91.44 80 GLU A O 1
ATOM 605 N N . ILE A 1 81 ? 2.140 5.689 -7.796 1.00 93.19 81 ILE A N 1
ATOM 606 C CA . ILE A 1 81 ? 1.480 4.733 -6.902 1.00 93.19 81 ILE A CA 1
ATOM 607 C C . ILE A 1 81 ? 0.041 5.174 -6.633 1.00 93.19 81 ILE A C 1
ATOM 609 O O . ILE A 1 81 ? -0.885 4.375 -6.775 1.00 93.19 81 ILE A O 1
ATOM 613 N N . THR A 1 82 ? -0.181 6.448 -6.310 1.00 92.31 82 THR A N 1
ATOM 614 C CA . THR A 1 82 ? -1.528 6.997 -6.114 1.00 92.31 82 THR A CA 1
ATOM 615 C C . THR A 1 82 ? -2.384 6.830 -7.369 1.00 92.31 82 THR A C 1
ATOM 617 O O . THR A 1 82 ? -3.552 6.457 -7.266 1.00 92.31 82 THR A O 1
ATOM 620 N N . ASP A 1 83 ? -1.819 7.023 -8.561 1.00 92.81 83 ASP A N 1
ATOM 621 C CA . ASP A 1 83 ? -2.522 6.818 -9.828 1.00 92.81 83 ASP A CA 1
ATOM 622 C C . ASP A 1 83 ? -2.889 5.350 -10.069 1.00 92.81 83 ASP A C 1
ATOM 624 O O . ASP A 1 83 ? -3.957 5.065 -10.616 1.00 92.81 83 ASP A O 1
ATOM 628 N N . VAL A 1 84 ? -2.051 4.390 -9.660 1.00 94.69 84 VAL A N 1
ATOM 629 C CA . VAL A 1 84 ? -2.433 2.965 -9.640 1.00 94.69 84 VAL A CA 1
ATOM 630 C C . VAL A 1 84 ? -3.615 2.738 -8.697 1.00 94.69 84 VAL A C 1
ATOM 632 O O . VAL A 1 84 ? -4.605 2.118 -9.094 1.00 94.69 84 VAL A O 1
ATOM 635 N N . LEU A 1 85 ? -3.553 3.276 -7.477 1.00 95.44 85 LEU A N 1
ATOM 636 C CA . LEU A 1 85 ? -4.613 3.117 -6.480 1.00 95.44 85 LEU A CA 1
ATOM 637 C C . LEU A 1 85 ? -5.945 3.709 -6.968 1.00 95.44 85 LEU A C 1
ATOM 639 O O . LEU A 1 85 ? -6.978 3.047 -6.882 1.00 95.44 85 LEU A O 1
ATOM 643 N N . ARG A 1 86 ? -5.931 4.904 -7.576 1.00 94.50 86 ARG A N 1
ATOM 644 C CA . ARG A 1 86 ? -7.127 5.536 -8.170 1.00 94.50 86 ARG A CA 1
ATOM 645 C C . ARG A 1 86 ? -7.747 4.692 -9.285 1.00 94.50 86 ARG A C 1
ATOM 647 O O . ARG A 1 86 ? -8.968 4.636 -9.413 1.00 94.50 86 ARG A O 1
ATOM 654 N N . ARG A 1 87 ? -6.923 4.001 -10.079 1.00 94.94 87 ARG A N 1
ATOM 655 C CA . ARG A 1 87 ? -7.388 3.095 -11.145 1.00 94.94 87 ARG A CA 1
ATOM 656 C C . ARG A 1 87 ? -7.961 1.778 -10.615 1.00 94.94 87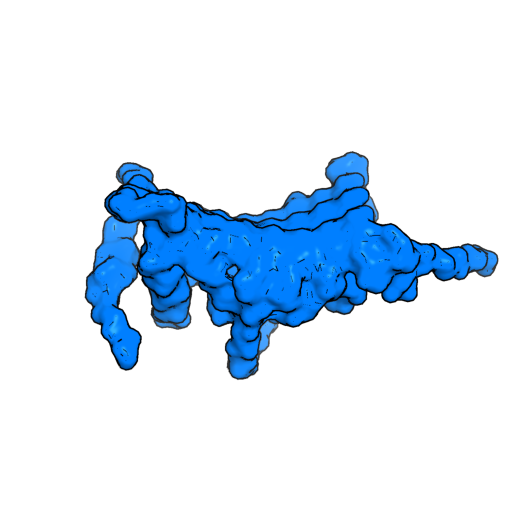 ARG A C 1
ATOM 658 O O . ARG A 1 87 ? -8.514 1.011 -11.403 1.00 94.94 87 ARG A O 1
ATOM 665 N N . CYS A 1 88 ? -7.876 1.516 -9.311 1.00 96.38 88 CYS A N 1
ATOM 666 C CA . CYS A 1 88 ? -8.332 0.279 -8.677 1.00 96.38 88 CYS A CA 1
ATOM 667 C C . CYS A 1 88 ? -9.390 0.554 -7.586 1.00 96.38 88 CYS A C 1
ATOM 669 O O . CYS A 1 88 ? -9.179 0.251 -6.417 1.00 96.38 88 CYS A O 1
ATOM 671 N N . PRO A 1 89 ? -10.584 1.076 -7.926 1.00 95.31 89 PRO A N 1
ATOM 672 C CA . PRO A 1 89 ? -11.605 1.425 -6.928 1.00 95.31 89 PRO A CA 1
ATOM 673 C C . PRO A 1 89 ? -12.202 0.214 -6.185 1.00 95.31 89 PRO A C 1
ATOM 675 O O . PRO A 1 89 ? -12.895 0.384 -5.185 1.00 95.31 89 PRO A O 1
ATOM 678 N N . LYS A 1 90 ? -11.968 -1.009 -6.680 1.00 96.50 90 LYS A N 1
ATOM 679 C CA . LYS A 1 90 ? -12.392 -2.276 -6.059 1.00 96.50 90 LYS A CA 1
ATOM 680 C C . LYS A 1 90 ? -11.271 -2.963 -5.271 1.00 96.50 90 LYS A C 1
ATOM 682 O O . LYS A 1 90 ? -11.446 -4.112 -4.873 1.00 96.50 90 LYS A O 1
ATOM 687 N N . LEU A 1 91 ? -10.141 -2.283 -5.072 1.00 97.50 91 LEU A N 1
ATOM 688 C CA . LEU A 1 91 ? -8.982 -2.830 -4.380 1.00 97.50 91 LEU A CA 1
ATOM 689 C C . LEU A 1 91 ? -9.350 -3.228 -2.948 1.00 97.50 91 LEU A C 1
ATOM 691 O O . LEU A 1 91 ? -9.926 -2.439 -2.200 1.00 97.50 91 LEU A O 1
ATOM 695 N N . ARG A 1 92 ? -9.012 -4.467 -2.602 1.00 97.06 92 ARG A N 1
ATOM 696 C CA . ARG A 1 92 ? -9.192 -5.083 -1.288 1.00 97.06 92 ARG A CA 1
ATOM 697 C C . ARG A 1 92 ? -7.854 -5.249 -0.592 1.00 97.06 92 ARG A C 1
ATOM 699 O O . ARG A 1 92 ? -7.724 -4.880 0.570 1.00 97.06 92 ARG A O 1
ATOM 706 N N . ASP A 1 93 ? -6.856 -5.731 -1.324 1.00 97.88 93 ASP A N 1
ATOM 707 C CA . ASP A 1 93 ? -5.533 -6.008 -0.779 1.00 97.88 93 ASP A CA 1
ATOM 708 C C . ASP A 1 93 ? -4.478 -5.221 -1.553 1.00 97.88 93 ASP A C 1
ATOM 710 O O . ASP A 1 93 ? -4.327 -5.378 -2.766 1.00 97.88 93 ASP A O 1
ATOM 714 N N . PHE A 1 94 ? -3.749 -4.367 -0.844 1.00 97.00 94 PHE A N 1
ATOM 715 C CA . PHE A 1 94 ? -2.604 -3.648 -1.378 1.00 97.00 94 PHE A CA 1
ATOM 716 C C . PHE A 1 94 ? -1.377 -3.938 -0.530 1.00 97.00 94 PHE A C 1
ATOM 718 O O . PHE A 1 94 ? -1.409 -3.764 0.688 1.00 97.00 94 PHE A O 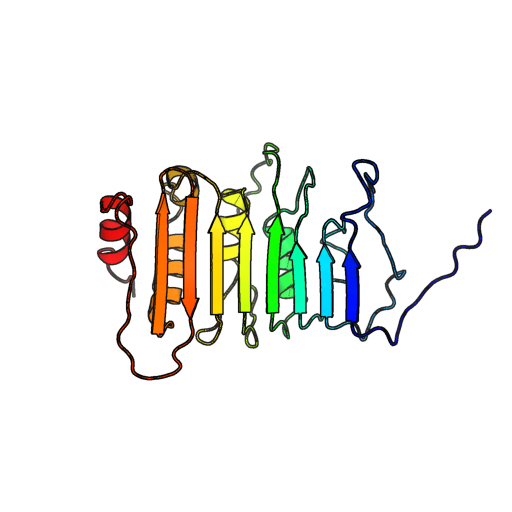1
ATOM 725 N N . GLU A 1 95 ? -0.301 -4.358 -1.176 1.00 97.06 95 GLU A N 1
ATOM 726 C CA . GLU A 1 95 ? 0.993 -4.575 -0.558 1.00 97.06 95 GLU A CA 1
ATOM 727 C C . GLU A 1 95 ? 2.090 -4.075 -1.487 1.00 97.06 95 GLU A C 1
ATOM 729 O O . GLU A 1 95 ? 2.204 -4.508 -2.636 1.00 97.06 95 GLU A O 1
ATOM 734 N N . LEU A 1 96 ? 2.892 -3.154 -0.966 1.00 95.06 96 LEU A N 1
ATOM 735 C CA . LEU A 1 96 ? 4.041 -2.602 -1.653 1.00 95.06 96 LEU A CA 1
ATOM 736 C C . LEU A 1 96 ? 5.248 -2.648 -0.725 1.00 95.06 96 LEU A C 1
ATOM 738 O O . LEU A 1 96 ? 5.235 -1.988 0.311 1.00 95.06 96 LEU A O 1
ATOM 742 N N . ALA A 1 97 ? 6.271 -3.408 -1.110 1.00 93.62 97 ALA A N 1
ATOM 743 C CA . ALA A 1 97 ? 7.529 -3.492 -0.377 1.00 93.62 97 ALA A CA 1
ATOM 744 C C . ALA A 1 97 ? 8.713 -3.340 -1.334 1.00 93.62 97 ALA A C 1
ATOM 746 O O . ALA A 1 97 ? 8.936 -4.203 -2.189 1.00 93.62 97 ALA A O 1
ATOM 747 N N . TYR A 1 98 ? 9.469 -2.252 -1.225 1.00 86.38 98 TYR A N 1
ATOM 748 C CA . TYR A 1 98 ? 10.628 -2.046 -2.091 1.00 86.38 98 TYR A CA 1
ATOM 749 C C . TYR A 1 98 ? 11.711 -1.200 -1.427 1.00 86.38 98 TYR A C 1
ATOM 751 O O . 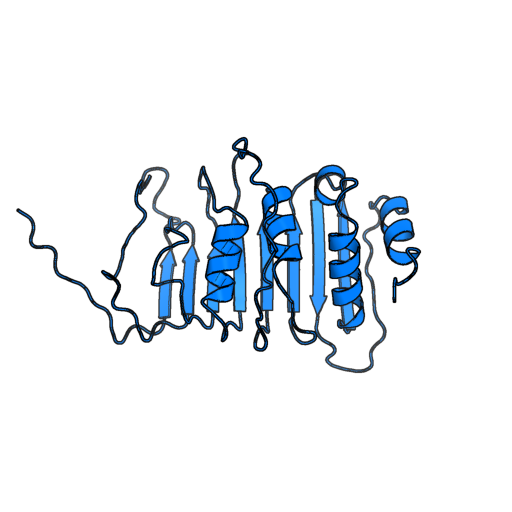TYR A 1 98 ? 11.430 -0.396 -0.534 1.00 86.38 98 TYR A O 1
ATOM 759 N N . HIS A 1 99 ? 12.933 -1.342 -1.942 1.00 81.94 99 HIS A N 1
ATOM 760 C CA . HIS A 1 99 ? 14.080 -0.537 -1.544 1.00 81.94 99 HIS A CA 1
ATOM 761 C C . HIS A 1 99 ? 14.544 0.354 -2.708 1.00 81.94 99 HIS A C 1
ATOM 763 O O . HIS A 1 99 ? 14.848 -0.139 -3.797 1.00 81.94 99 HIS A O 1
ATOM 769 N N . ILE A 1 100 ? 14.549 1.674 -2.507 1.00 70.00 100 ILE A N 1
ATOM 770 C CA . ILE A 1 100 ? 15.060 2.671 -3.453 1.00 70.00 100 ILE A CA 1
ATOM 771 C C . ILE A 1 100 ? 16.416 3.175 -2.962 1.00 70.00 100 ILE A C 1
ATOM 773 O O . ILE A 1 100 ? 16.536 3.769 -1.891 1.00 70.00 100 ILE A O 1
ATOM 777 N N . GLU A 1 101 ? 17.422 3.078 -3.829 1.00 67.12 101 GLU A N 1
ATOM 778 C CA . GLU A 1 101 ? 18.608 3.921 -3.698 1.00 67.12 101 GLU A CA 1
ATOM 779 C C . GLU A 1 101 ? 18.220 5.382 -3.938 1.00 67.12 101 GLU A C 1
ATOM 781 O O . GLU A 1 101 ? 17.592 5.721 -4.940 1.00 67.12 101 GLU A O 1
ATOM 786 N N . GLU A 1 102 ? 18.556 6.248 -2.985 1.00 58.97 102 GLU A N 1
ATOM 787 C CA . GLU A 1 102 ? 18.100 7.633 -2.913 1.00 58.97 102 GLU A CA 1
ATOM 788 C C . GLU A 1 102 ? 18.488 8.436 -4.173 1.00 58.97 102 GLU A C 1
ATOM 790 O O . GLU A 1 102 ? 19.580 8.993 -4.278 1.00 58.97 102 GLU A O 1
ATOM 795 N N . VAL A 1 103 ? 17.587 8.518 -5.157 1.00 58.97 103 VAL A N 1
ATOM 796 C CA . VAL A 1 103 ? 17.763 9.418 -6.303 1.00 58.97 103 VAL A CA 1
ATOM 797 C C . VAL A 1 103 ? 17.241 10.802 -5.905 1.00 58.97 103 VAL A C 1
ATOM 799 O O . VAL A 1 103 ? 16.101 10.906 -5.438 1.00 58.97 103 VAL A O 1
ATOM 802 N N . PRO A 1 104 ? 18.017 11.888 -6.087 1.00 54.75 104 PRO A N 1
ATOM 803 C CA . PRO A 1 104 ? 17.560 13.245 -5.812 1.00 54.75 104 PRO A CA 1
ATOM 804 C C . PRO A 1 104 ? 16.347 13.590 -6.687 1.00 54.75 104 PRO A C 1
ATOM 806 O O . PRO A 1 104 ? 16.480 13.978 -7.846 1.00 54.75 104 PRO A O 1
ATOM 809 N N . ALA A 1 105 ? 15.143 13.432 -6.140 1.00 55.97 105 ALA A N 1
ATOM 810 C CA . ALA A 1 105 ? 13.926 13.804 -6.841 1.00 55.97 105 ALA A CA 1
ATOM 811 C C . ALA A 1 105 ? 13.890 15.328 -7.031 1.00 55.97 105 ALA A C 1
ATOM 813 O O . ALA A 1 105 ? 14.012 16.090 -6.065 1.00 55.97 105 ALA A O 1
ATOM 814 N N . LEU A 1 106 ? 13.684 15.769 -8.275 1.00 56.19 106 LEU A N 1
ATOM 815 C CA . LEU A 1 106 ? 13.262 17.135 -8.565 1.00 56.19 106 LEU A CA 1
ATOM 816 C C . LEU A 1 106 ? 11.929 17.356 -7.846 1.00 56.19 106 LEU A C 1
ATOM 818 O O . LEU A 1 106 ? 10.967 16.623 -8.067 1.00 56.19 106 LEU A O 1
ATOM 822 N N . VAL A 1 107 ? 11.906 18.320 -6.928 1.00 52.06 107 VAL A N 1
ATOM 823 C CA . VAL A 1 107 ? 10.746 18.617 -6.086 1.00 52.06 107 VAL A CA 1
ATOM 824 C C . VAL A 1 107 ? 9.611 19.102 -6.984 1.00 52.06 107 VAL A C 1
ATOM 826 O O . VAL A 1 107 ? 9.585 20.261 -7.394 1.00 52.06 107 VAL A O 1
ATOM 829 N N . ALA A 1 108 ? 8.681 18.210 -7.316 1.00 55.06 108 ALA A N 1
ATOM 830 C CA . ALA A 1 108 ? 7.412 18.608 -7.894 1.00 55.06 108 ALA A CA 1
ATOM 831 C C . ALA A 1 108 ? 6.599 19.301 -6.796 1.00 55.06 108 ALA A C 1
ATOM 833 O O . ALA A 1 108 ? 6.415 18.761 -5.703 1.00 55.06 108 ALA A O 1
ATOM 834 N N . THR A 1 109 ? 6.146 20.522 -7.067 1.00 55.09 109 THR A N 1
ATOM 835 C CA . THR A 1 109 ? 5.227 21.240 -6.182 1.00 55.09 109 THR A CA 1
ATOM 836 C C . THR A 1 109 ? 3.925 20.454 -6.042 1.00 55.09 109 THR A C 1
ATOM 838 O O . THR A 1 109 ? 3.430 19.957 -7.058 1.00 55.09 109 THR A O 1
ATOM 841 N N . PRO A 1 110 ? 3.349 20.357 -4.832 1.00 53.47 110 PRO A N 1
ATOM 842 C CA . PRO A 1 110 ? 2.114 19.621 -4.610 1.00 53.47 110 PRO A CA 1
ATOM 843 C C . PRO A 1 110 ? 0.985 20.270 -5.418 1.00 53.47 110 PRO A C 1
ATOM 845 O O . PRO A 1 110 ? 0.536 21.369 -5.095 1.00 53.47 110 PRO A O 1
ATOM 848 N N . SER A 1 111 ? 0.541 19.611 -6.492 1.00 59.53 111 SER A N 1
ATOM 849 C CA . SER A 1 111 ? -0.775 19.905 -7.054 1.00 59.53 111 SER A CA 1
ATOM 850 C C . SER A 1 111 ? -1.832 19.411 -6.072 1.00 59.53 111 SER A C 1
ATOM 852 O O . SER A 1 111 ? -1.553 18.547 -5.241 1.00 59.53 111 SER A O 1
ATOM 854 N N . GLU A 1 112 ? -3.040 19.956 -6.172 1.00 68.44 112 GLU A N 1
ATOM 855 C CA . GLU A 1 112 ? -4.208 19.543 -5.393 1.00 68.44 112 GLU A CA 1
ATOM 856 C C . GLU A 1 112 ? -4.276 18.005 -5.313 1.00 68.44 112 GLU A C 1
ATOM 858 O O . GLU A 1 112 ? -4.397 17.317 -6.330 1.00 68.44 112 GLU A O 1
ATOM 863 N N . VAL A 1 113 ? -4.052 17.453 -4.114 1.00 67.69 113 VAL A N 1
ATOM 864 C CA . VAL A 1 113 ? -3.886 16.007 -3.934 1.00 67.69 113 VAL A CA 1
ATOM 865 C C . VAL A 1 113 ? -5.269 15.376 -3.932 1.00 67.69 113 VAL A C 1
ATOM 867 O O . VAL A 1 113 ? -5.948 15.324 -2.908 1.00 67.69 113 VAL A O 1
ATOM 870 N N . GLU A 1 114 ? -5.709 14.901 -5.093 1.00 79.56 114 GLU A N 1
ATOM 871 C CA . GLU A 1 114 ? -6.954 14.146 -5.193 1.00 79.56 114 GLU A CA 1
ATOM 872 C C . GLU A 1 114 ? -6.805 12.798 -4.466 1.00 79.56 114 GLU A C 1
ATOM 874 O O . GLU A 1 114 ? -5.979 11.959 -4.831 1.00 79.56 114 GLU A O 1
ATOM 879 N N . LEU A 1 115 ? -7.580 12.579 -3.407 1.00 84.94 115 LEU A N 1
ATOM 880 C CA . LEU A 1 115 ? -7.458 11.375 -2.585 1.00 84.94 115 LEU A CA 1
ATOM 881 C C . LEU A 1 115 ? -7.954 10.130 -3.334 1.00 84.94 115 LEU A C 1
ATOM 883 O O . LEU A 1 115 ? -9.066 10.110 -3.862 1.00 84.94 115 LEU A O 1
ATOM 887 N N . ALA A 1 116 ? -7.174 9.049 -3.306 1.00 86.88 116 ALA A N 1
ATOM 888 C CA . ALA A 1 116 ? -7.628 7.740 -3.755 1.00 86.88 116 ALA A CA 1
ATOM 889 C C . ALA A 1 116 ? -8.718 7.213 -2.804 1.00 86.88 116 ALA A C 1
ATOM 891 O O . ALA A 1 116 ? -8.481 6.985 -1.612 1.00 86.88 116 ALA A O 1
ATOM 892 N N . HIS A 1 117 ? -9.928 7.022 -3.334 1.00 89.62 117 HIS A N 1
ATOM 893 C CA . HIS A 1 117 ? -11.055 6.460 -2.596 1.00 89.62 117 HIS A CA 1
ATOM 894 C C . HIS A 1 117 ? -11.104 4.938 -2.772 1.00 89.62 117 HIS A C 1
ATOM 896 O O . HIS A 1 117 ? -11.453 4.446 -3.844 1.00 89.62 117 HIS A O 1
ATOM 902 N N . LEU A 1 118 ? -10.772 4.198 -1.710 1.00 92.62 118 LEU A N 1
ATOM 903 C CA . LEU A 1 118 ? -10.663 2.735 -1.722 1.00 92.62 118 LEU A CA 1
ATOM 904 C C . LEU A 1 118 ? -11.667 2.095 -0.743 1.00 92.62 118 LEU A C 1
ATOM 906 O O . LEU A 1 118 ? -11.260 1.554 0.280 1.00 92.62 118 LEU A O 1
ATOM 910 N N . PRO A 1 119 ? -12.988 2.158 -0.995 1.00 92.75 119 PRO A N 1
ATOM 911 C CA . PRO A 1 119 ? -14.010 1.790 -0.006 1.00 92.75 119 PRO A CA 1
ATOM 912 C C . PRO A 1 119 ? -14.048 0.298 0.355 1.00 92.75 119 PRO A C 1
ATOM 914 O O . PRO A 1 119 ? -14.649 -0.063 1.364 1.00 92.75 119 PRO A O 1
ATOM 917 N N . PHE A 1 120 ? -13.437 -0.565 -0.461 1.00 94.81 120 PHE A N 1
ATOM 918 C CA . PHE A 1 120 ? -13.410 -2.017 -0.260 1.00 94.81 120 PHE A CA 1
ATOM 919 C C . PHE A 1 120 ? -12.081 -2.531 0.297 1.00 94.81 120 PHE A C 1
ATOM 921 O O . PHE A 1 120 ? -11.913 -3.743 0.415 1.00 94.81 120 PHE A O 1
ATOM 928 N N . LEU A 1 121 ? -11.150 -1.631 0.623 1.00 94.25 121 LEU A N 1
ATOM 929 C CA . LEU A 1 121 ? -9.828 -1.996 1.107 1.00 94.25 121 LEU A CA 1
ATOM 930 C C . LEU A 1 121 ? -9.942 -2.699 2.463 1.00 94.25 121 LEU A C 1
ATOM 932 O O . LEU A 1 121 ? -10.512 -2.159 3.410 1.00 94.25 121 LEU A O 1
ATOM 936 N N . THR A 1 122 ? -9.395 -3.906 2.536 1.00 94.25 122 THR A N 1
ATOM 937 C CA . THR A 1 122 ? -9.344 -4.760 3.726 1.00 94.25 122 THR A CA 1
ATOM 938 C C . THR A 1 122 ? -7.931 -4.907 4.273 1.00 94.25 122 THR A C 1
ATOM 940 O O . THR A 1 122 ? -7.780 -5.118 5.471 1.00 94.25 122 THR A O 1
ATOM 943 N N . SER A 1 123 ? -6.908 -4.776 3.425 1.00 94.94 123 SER A N 1
ATOM 944 C CA . SER A 1 123 ? -5.498 -4.846 3.811 1.00 94.94 123 SER A CA 1
ATOM 945 C C . SER A 1 123 ? -4.688 -3.793 3.059 1.00 94.94 123 SER A C 1
ATOM 947 O O . SER A 1 123 ? -4.724 -3.743 1.829 1.00 94.94 123 SER A O 1
ATOM 949 N N . PHE A 1 124 ? -3.925 -2.980 3.788 1.00 94.12 124 PHE A N 1
ATOM 950 C CA . PHE A 1 124 ? -3.043 -1.958 3.227 1.00 94.12 124 PHE A CA 1
ATOM 951 C C . PHE A 1 124 ? -1.644 -2.033 3.836 1.00 94.12 124 PHE A C 1
ATOM 953 O O . PHE A 1 124 ? -1.438 -1.673 4.995 1.00 94.12 124 PHE A O 1
ATOM 960 N N . LYS A 1 125 ? -0.672 -2.490 3.050 1.00 95.38 125 LYS A N 1
ATOM 961 C CA . LYS A 1 125 ? 0.707 -2.671 3.488 1.00 95.38 125 LYS A CA 1
ATOM 962 C C . LYS A 1 125 ? 1.666 -1.828 2.664 1.00 95.38 125 LYS A C 1
ATOM 964 O O . LYS A 1 125 ? 1.670 -1.914 1.437 1.00 95.38 125 LYS A O 1
ATOM 969 N N . LEU A 1 126 ? 2.483 -1.041 3.348 1.00 93.94 126 LEU A N 1
ATOM 970 C CA . LEU A 1 126 ? 3.561 -0.253 2.765 1.00 93.94 126 LEU A CA 1
ATOM 971 C C . LEU A 1 126 ? 4.838 -0.520 3.545 1.00 93.94 126 LEU A C 1
ATOM 973 O O . LEU A 1 126 ? 4.870 -0.263 4.742 1.00 93.94 126 LEU A O 1
ATOM 977 N N . ASP A 1 127 ? 5.881 -0.970 2.864 1.00 93.94 127 ASP A N 1
ATOM 978 C CA . ASP A 1 127 ? 7.231 -1.104 3.400 1.00 93.94 127 ASP A CA 1
ATOM 979 C C . ASP A 1 127 ? 8.210 -0.406 2.457 1.00 93.94 127 ASP A C 1
ATOM 981 O O . ASP A 1 127 ? 8.523 -0.901 1.374 1.00 93.94 127 ASP A O 1
ATOM 985 N N . LEU A 1 128 ? 8.598 0.814 2.825 1.00 90.69 128 LEU A N 1
ATOM 986 C CA . LEU A 1 128 ? 9.351 1.717 1.962 1.00 90.69 128 LEU A CA 1
ATOM 987 C C . LEU A 1 128 ? 10.561 2.280 2.703 1.00 90.69 128 LEU A C 1
ATOM 989 O O . LEU A 1 128 ? 10.473 2.715 3.846 1.00 90.69 128 LEU A O 1
ATOM 993 N N . ASP A 1 129 ? 11.694 2.391 2.030 1.00 89.19 129 ASP A N 1
ATOM 994 C CA . ASP A 1 129 ? 12.877 3.076 2.561 1.00 89.19 129 ASP A CA 1
ATOM 995 C C . ASP A 1 129 ? 12.974 4.549 2.131 1.00 89.19 129 ASP A C 1
ATOM 997 O O . ASP A 1 129 ? 13.940 5.227 2.463 1.00 89.19 129 ASP A O 1
ATOM 1001 N N . ASN A 1 130 ? 11.970 5.083 1.429 1.00 87.94 130 ASN A N 1
ATOM 1002 C CA . ASN A 1 130 ? 11.940 6.471 0.978 1.00 87.94 130 ASN A CA 1
ATOM 1003 C C . ASN A 1 130 ? 10.836 7.265 1.692 1.00 87.94 130 ASN A C 1
ATOM 1005 O O . ASN A 1 130 ? 9.657 7.170 1.342 1.00 87.94 130 ASN A O 1
ATOM 1009 N N . ALA A 1 131 ? 11.223 8.110 2.653 1.00 85.56 131 ALA A N 1
ATOM 1010 C CA . ALA A 1 131 ? 10.282 8.873 3.478 1.00 85.56 131 ALA A CA 1
ATOM 1011 C C . ALA A 1 131 ? 9.380 9.820 2.664 1.00 85.56 131 ALA A C 1
ATOM 1013 O O . ALA A 1 131 ? 8.202 9.969 2.978 1.00 85.56 131 ALA A O 1
ATOM 1014 N N . LYS A 1 132 ? 9.893 10.443 1.591 1.00 85.12 132 LYS A N 1
ATOM 1015 C CA . LYS A 1 132 ? 9.094 11.352 0.746 1.00 85.12 132 LYS A CA 1
ATOM 1016 C C . LYS A 1 132 ? 7.986 10.604 0.012 1.00 85.12 132 LYS A C 1
ATOM 1018 O O . LYS A 1 132 ? 6.845 11.062 -0.011 1.00 85.12 132 LYS A O 1
ATOM 1023 N N . THR A 1 133 ? 8.322 9.456 -0.568 1.00 86.88 133 THR A N 1
ATOM 1024 C CA . THR A 1 133 ? 7.368 8.618 -1.299 1.00 86.88 133 THR A CA 1
ATOM 1025 C C . THR A 1 133 ? 6.344 8.022 -0.346 1.00 86.88 133 THR A C 1
ATOM 1027 O O . THR A 1 133 ? 5.145 8.156 -0.585 1.00 86.88 133 THR A O 1
ATOM 1030 N N . PHE A 1 134 ? 6.808 7.482 0.785 1.00 88.06 134 PHE A N 1
ATOM 1031 C CA . PHE A 1 134 ? 5.957 7.010 1.873 1.00 88.06 134 PHE A CA 1
ATOM 1032 C C . PHE A 1 134 ? 4.947 8.081 2.302 1.00 88.06 134 PHE A C 1
ATOM 1034 O O . PHE A 1 134 ? 3.739 7.849 2.259 1.00 88.06 134 PHE A O 1
ATOM 1041 N N . ASN A 1 135 ? 5.420 9.291 2.609 1.00 85.69 135 ASN A N 1
ATOM 1042 C CA . ASN A 1 135 ? 4.559 10.395 3.021 1.00 85.69 135 ASN A CA 1
ATOM 1043 C C . ASN A 1 135 ? 3.560 10.784 1.925 1.00 85.69 135 ASN A C 1
ATOM 1045 O O . ASN A 1 135 ? 2.376 10.941 2.207 1.00 85.69 135 ASN A O 1
ATOM 1049 N N . GLY A 1 136 ? 4.004 10.893 0.671 1.00 86.50 136 GLY A N 1
ATOM 1050 C CA . GLY A 1 136 ? 3.123 11.226 -0.449 1.00 86.50 136 GLY A CA 1
ATOM 1051 C C . GLY A 1 136 ? 1.990 10.213 -0.653 1.00 86.50 136 GLY A C 1
ATOM 1052 O O . GLY A 1 136 ? 0.859 10.604 -0.939 1.00 86.50 136 GLY A O 1
ATOM 1053 N N . ILE A 1 137 ? 2.257 8.919 -0.456 1.00 89.12 137 ILE A N 1
ATOM 1054 C CA . ILE A 1 137 ? 1.228 7.875 -0.559 1.00 89.12 137 ILE A CA 1
ATOM 1055 C C . ILE A 1 137 ? 0.260 7.967 0.621 1.00 89.12 137 ILE A C 1
ATOM 1057 O O . ILE A 1 137 ? -0.947 8.040 0.413 1.00 89.12 137 ILE A O 1
ATOM 1061 N N . ILE A 1 138 ? 0.766 8.026 1.855 1.00 87.12 138 ILE A N 1
ATOM 1062 C CA . ILE A 1 138 ? -0.083 8.094 3.055 1.00 87.12 138 ILE A CA 1
ATOM 1063 C C . ILE A 1 138 ? -1.007 9.315 3.026 1.00 87.12 138 ILE A C 1
ATOM 1065 O O . ILE A 1 138 ? -2.171 9.218 3.404 1.00 87.12 138 ILE A O 1
ATOM 1069 N N . LEU A 1 139 ? -0.517 10.452 2.531 1.00 85.38 139 LEU A N 1
ATOM 1070 C CA . LEU A 1 139 ? -1.310 11.674 2.402 1.00 85.38 139 LEU A CA 1
ATOM 1071 C C . LEU A 1 139 ? -2.326 11.640 1.255 1.00 85.38 139 LEU A C 1
ATOM 1073 O O . LEU A 1 139 ? -3.246 12.453 1.243 1.00 85.38 139 LEU A O 1
ATOM 1077 N N . SER A 1 140 ? -2.175 10.726 0.296 1.00 87.81 140 SER A N 1
ATOM 1078 C CA . SER A 1 140 ? -3.038 10.634 -0.885 1.00 87.81 140 SER A CA 1
ATOM 1079 C C . SER A 1 140 ? -4.028 9.469 -0.845 1.00 87.81 140 SER A C 1
ATOM 1081 O O . SER A 1 140 ? -4.823 9.314 -1.772 1.00 87.81 140 SER A O 1
ATOM 1083 N N . VAL A 1 141 ? -4.029 8.666 0.222 1.00 86.81 141 VAL A N 1
ATOM 1084 C CA . VAL A 1 141 ? -4.897 7.492 0.363 1.00 86.81 141 VAL A CA 1
ATOM 1085 C C . VAL A 1 141 ? -5.824 7.656 1.557 1.00 86.81 141 VAL A C 1
ATOM 1087 O O . VAL A 1 141 ? -5.393 7.906 2.679 1.00 86.81 141 VAL A O 1
ATOM 1090 N N . ARG A 1 142 ? -7.124 7.443 1.334 1.00 85.56 142 ARG A N 1
ATOM 1091 C CA . ARG A 1 142 ? -8.094 7.334 2.426 1.00 85.56 142 ARG A CA 1
ATOM 1092 C C . ARG A 1 142 ? -8.261 5.868 2.819 1.00 85.56 142 ARG A C 1
ATOM 1094 O O . ARG A 1 142 ? -9.011 5.144 2.167 1.00 85.56 142 ARG A O 1
ATOM 1101 N N . ILE A 1 143 ? -7.587 5.451 3.890 1.00 78.75 143 ILE A N 1
ATOM 1102 C CA . ILE A 1 143 ? -7.690 4.087 4.429 1.00 78.75 143 ILE A CA 1
ATOM 1103 C C . ILE A 1 143 ? -9.063 3.912 5.113 1.00 78.75 143 ILE A C 1
ATOM 1105 O O . ILE A 1 143 ? -9.406 4.710 5.991 1.00 78.75 143 ILE A O 1
ATOM 1109 N N . PRO A 1 144 ? -9.881 2.915 4.725 1.00 81.00 144 PRO A N 1
ATOM 1110 C CA . PRO A 1 144 ? -11.143 2.621 5.396 1.00 81.00 144 PRO A CA 1
ATOM 1111 C C . PRO A 1 144 ? -10.950 2.181 6.843 1.00 81.00 144 PRO A C 1
ATOM 1113 O O . PRO A 1 144 ? -9.964 1.545 7.199 1.00 81.00 144 PRO A O 1
ATOM 1116 N N . THR A 1 145 ? -11.964 2.432 7.666 1.00 76.38 145 THR A N 1
ATOM 1117 C CA . THR A 1 145 ? -11.973 2.083 9.094 1.00 76.38 145 THR A CA 1
ATOM 1118 C C . THR A 1 145 ? -11.927 0.577 9.368 1.00 76.38 145 THR A C 1
ATOM 1120 O O . THR A 1 145 ? -11.590 0.159 10.471 1.00 76.38 145 THR A O 1
ATOM 1123 N N . CYS A 1 146 ? -12.285 -0.242 8.379 1.00 71.56 146 CYS A N 1
ATOM 1124 C CA . CYS A 1 146 ? -12.301 -1.699 8.456 1.00 71.56 146 CYS A CA 1
ATOM 1125 C C . CYS A 1 146 ? -11.038 -2.368 7.894 1.00 71.56 146 CYS A C 1
ATOM 1127 O O . CYS A 1 146 ? -10.969 -3.597 7.903 1.00 71.56 146 CYS A O 1
ATOM 1129 N N . ALA A 1 147 ? -10.064 -1.598 7.404 1.00 83.19 147 ALA A N 1
ATOM 1130 C CA . ALA A 1 147 ? -8.844 -2.151 6.838 1.00 83.19 147 ALA A CA 1
ATOM 1131 C C . ALA A 1 147 ? -7.818 -2.479 7.933 1.00 83.19 147 ALA A C 1
ATOM 1133 O O . ALA A 1 147 ? -7.566 -1.668 8.826 1.00 83.19 147 ALA A O 1
ATOM 1134 N N . GLU A 1 148 ? -7.181 -3.647 7.835 1.00 89.25 148 GLU A N 1
ATOM 1135 C CA . GLU A 1 148 ? -5.877 -3.865 8.461 1.00 89.25 148 GLU A CA 1
ATOM 1136 C C . GLU A 1 148 ? -4.844 -3.017 7.717 1.00 89.25 148 GLU A C 1
ATOM 1138 O O . GLU A 1 148 ? -4.848 -2.956 6.483 1.00 89.25 148 GLU A O 1
ATOM 1143 N N . PHE A 1 149 ? -3.945 -2.372 8.455 1.00 89.50 149 PHE A N 1
ATOM 1144 C CA . PHE A 1 149 ? -2.824 -1.672 7.844 1.00 89.50 149 PHE A CA 1
ATOM 1145 C C . PHE A 1 149 ? -1.501 -1.999 8.517 1.00 89.50 149 PHE A C 1
ATOM 1147 O O . PHE A 1 149 ? -1.422 -2.208 9.728 1.00 89.50 149 PHE A O 1
ATOM 1154 N N . GLU A 1 150 ? -0.452 -2.006 7.705 1.00 92.00 150 GLU A N 1
ATOM 1155 C CA . GLU A 1 150 ? 0.929 -2.198 8.122 1.00 92.00 150 GLU A CA 1
ATOM 1156 C C . GLU A 1 150 ? 1.809 -1.209 7.361 1.00 92.00 150 GLU A C 1
ATOM 1158 O O . GLU A 1 150 ? 1.954 -1.287 6.147 1.00 92.00 150 GLU A O 1
ATOM 1163 N N . LEU A 1 151 ? 2.358 -0.238 8.077 1.00 90.88 151 LEU A N 1
ATOM 1164 C CA . LEU A 1 151 ? 3.152 0.847 7.532 1.00 90.88 151 LEU A CA 1
ATOM 1165 C C . LEU A 1 151 ? 4.554 0.764 8.126 1.00 90.88 151 LEU A C 1
ATOM 1167 O O . LEU A 1 151 ? 4.738 0.940 9.331 1.00 90.88 151 LEU A O 1
ATOM 1171 N N . MET A 1 152 ? 5.539 0.500 7.284 1.00 90.31 152 MET A N 1
ATOM 1172 C CA . MET A 1 152 ? 6.947 0.440 7.626 1.00 90.31 152 MET A CA 1
ATOM 1173 C C . MET A 1 152 ? 7.706 1.463 6.785 1.00 90.31 152 MET A C 1
ATOM 1175 O O . MET A 1 152 ? 7.556 1.533 5.567 1.00 90.31 152 MET A O 1
ATOM 1179 N N . CYS A 1 153 ? 8.494 2.294 7.462 1.00 87.12 153 CYS A N 1
ATOM 1180 C CA . CYS A 1 153 ? 9.407 3.218 6.815 1.00 87.12 153 CYS A CA 1
ATOM 1181 C C . CYS A 1 153 ? 10.799 3.066 7.422 1.00 87.12 153 CYS A C 1
ATOM 1183 O O . CYS A 1 153 ? 10.981 3.337 8.611 1.00 87.12 153 CYS A O 1
ATOM 1185 N N . LEU A 1 154 ? 11.787 2.668 6.620 1.00 86.19 154 LEU A N 1
ATOM 1186 C CA . LEU A 1 154 ? 13.174 2.443 7.058 1.00 86.19 154 LEU A CA 1
ATOM 1187 C C . LEU A 1 154 ? 14.030 3.712 6.935 1.00 86.19 154 LEU A C 1
ATOM 1189 O O . LEU A 1 154 ? 15.112 3.703 6.355 1.00 86.19 154 LEU A O 1
ATOM 1193 N N . GLN A 1 155 ? 13.517 4.830 7.447 1.00 82.75 155 GLN A N 1
ATOM 1194 C CA . GLN A 1 155 ? 14.214 6.116 7.463 1.00 82.75 155 GLN A CA 1
ATOM 1195 C C . GLN A 1 155 ? 14.167 6.741 8.854 1.00 82.75 155 GLN A C 1
ATOM 1197 O O . GLN A 1 155 ? 13.232 6.473 9.619 1.00 82.75 155 GLN A O 1
ATOM 1202 N N . PRO A 1 156 ? 15.132 7.618 9.191 1.00 80.19 156 PRO A N 1
ATOM 1203 C CA . PRO A 1 156 ? 15.081 8.375 10.427 1.00 80.19 156 PRO A CA 1
ATOM 1204 C C . PRO A 1 156 ? 13.740 9.089 10.600 1.00 80.19 156 PRO A C 1
ATOM 1206 O O . PRO A 1 156 ? 13.252 9.759 9.689 1.00 80.19 156 PRO A O 1
ATOM 1209 N N . ILE A 1 157 ? 13.167 8.998 11.801 1.00 73.81 157 ILE A N 1
ATOM 1210 C CA . ILE A 1 157 ? 11.885 9.631 12.159 1.00 73.81 157 ILE A CA 1
ATOM 1211 C C . ILE A 1 157 ? 11.895 11.133 11.852 1.00 73.81 157 ILE A C 1
ATOM 1213 O O . ILE A 1 157 ? 10.873 11.677 11.451 1.00 73.81 157 ILE A O 1
ATOM 1217 N N . SER A 1 158 ? 13.042 11.807 11.968 1.00 75.44 158 SER A N 1
ATOM 1218 C CA . SER A 1 158 ? 13.189 13.221 11.599 1.00 75.44 158 SER A CA 1
ATOM 1219 C C . SER A 1 158 ? 12.851 13.511 10.133 1.00 75.44 158 SER A C 1
ATOM 1221 O O . SER A 1 158 ? 12.358 14.594 9.829 1.00 75.44 158 SER A O 1
ATOM 1223 N N . ASN A 1 159 ? 13.098 12.555 9.234 1.00 77.06 159 ASN A N 1
ATOM 1224 C CA . ASN A 1 159 ? 12.789 12.675 7.809 1.00 77.06 159 ASN A CA 1
ATOM 1225 C C . ASN A 1 159 ? 11.305 12.407 7.545 1.00 77.06 159 ASN A C 1
ATOM 1227 O O . ASN A 1 159 ? 10.718 13.011 6.650 1.00 77.06 159 ASN A O 1
ATOM 1231 N N . ILE A 1 160 ? 10.699 11.522 8.342 1.00 72.62 160 ILE A N 1
ATOM 1232 C CA . ILE A 1 160 ? 9.276 11.185 8.255 1.00 72.62 160 ILE A CA 1
ATOM 1233 C C . ILE A 1 160 ? 8.421 12.323 8.813 1.00 72.62 160 ILE A C 1
ATOM 1235 O O . ILE A 1 160 ? 7.443 12.689 8.175 1.00 72.62 160 ILE A O 1
ATOM 1239 N N . PHE A 1 161 ? 8.808 12.889 9.962 1.00 71.31 161 PHE A N 1
ATOM 1240 C CA . PHE A 1 161 ? 8.069 13.905 10.721 1.00 71.31 161 PHE A CA 1
ATOM 1241 C C . PHE A 1 161 ? 8.699 15.308 10.645 1.00 71.31 161 PHE A C 1
ATOM 1243 O O . PHE A 1 161 ? 8.676 16.064 11.618 1.00 71.31 161 PHE A O 1
ATOM 1250 N N . SER A 1 162 ? 9.282 15.683 9.505 1.00 71.25 162 SER A N 1
ATOM 1251 C CA . SER A 1 162 ? 9.753 17.057 9.290 1.00 71.25 162 SER A CA 1
ATOM 1252 C C . SER A 1 162 ? 8.613 18.077 9.496 1.00 71.25 162 SER A C 1
ATOM 1254 O O . SER A 1 162 ? 7.437 17.723 9.471 1.00 71.25 162 SER A O 1
ATOM 1256 N N . ASN A 1 163 ? 8.923 19.356 9.728 1.00 55.84 163 ASN A N 1
ATOM 1257 C CA . ASN A 1 163 ? 7.948 20.378 10.165 1.00 55.84 163 ASN A CA 1
ATOM 1258 C C . ASN A 1 163 ? 6.699 20.559 9.263 1.00 55.84 163 ASN A C 1
ATOM 1260 O O . ASN A 1 163 ? 5.739 21.199 9.679 1.00 55.84 163 ASN A O 1
ATOM 1264 N N . GLU A 1 164 ? 6.683 19.985 8.060 1.00 57.59 164 GLU A N 1
ATOM 1265 C CA . GLU A 1 164 ? 5.557 19.987 7.112 1.00 57.59 164 GLU A CA 1
ATOM 1266 C C . GLU A 1 164 ? 4.545 18.839 7.345 1.00 57.59 164 GLU A C 1
ATOM 1268 O O . GLU A 1 164 ? 3.571 18.689 6.612 1.00 57.59 164 GLU A O 1
ATOM 1273 N N . THR A 1 165 ? 4.751 18.005 8.368 1.00 60.94 165 THR A N 1
ATOM 1274 C CA . THR A 1 165 ? 4.080 16.696 8.519 1.00 60.94 165 THR A CA 1
ATOM 1275 C C . THR A 1 165 ? 2.897 16.678 9.487 1.00 60.94 165 THR A C 1
ATOM 1277 O O . THR A 1 165 ? 2.435 15.605 9.881 1.00 60.94 165 THR A O 1
ATOM 1280 N N . SER A 1 166 ? 2.329 17.843 9.819 1.00 60.88 166 SER A N 1
ATOM 1281 C CA . SER A 1 166 ? 1.064 17.945 10.576 1.00 60.88 166 SER A CA 1
ATOM 1282 C C . SER A 1 166 ? -0.070 17.111 9.958 1.00 60.88 166 SER A C 1
ATOM 1284 O O . SER A 1 166 ? -0.992 16.664 10.642 1.00 60.88 166 SER A O 1
ATOM 1286 N N . HIS A 1 167 ? 0.003 16.847 8.655 1.00 65.25 167 HIS A N 1
ATOM 1287 C CA . HIS A 1 167 ? -0.941 15.976 7.976 1.00 65.25 167 HIS A CA 1
ATOM 1288 C C . HIS A 1 167 ? -0.703 14.489 8.248 1.00 65.25 167 HIS A C 1
ATOM 1290 O O . HIS A 1 167 ? -1.677 13.764 8.418 1.00 65.25 167 HIS A O 1
ATOM 1296 N N . LEU A 1 168 ? 0.546 14.022 8.361 1.00 67.62 168 LEU A N 1
ATOM 1297 C CA . LEU A 1 168 ? 0.810 12.629 8.739 1.00 67.62 168 LEU A CA 1
ATOM 1298 C C . LEU A 1 168 ? 0.298 12.361 10.137 1.00 67.62 168 LEU A C 1
ATOM 1300 O O . LEU A 1 168 ? -0.362 11.355 10.358 1.00 67.62 168 LEU A O 1
ATOM 1304 N N . THR A 1 169 ? 0.546 13.276 11.071 1.00 69.00 169 THR A N 1
ATOM 1305 C CA . THR A 1 169 ? 0.018 13.123 12.424 1.00 69.00 169 THR A CA 1
ATOM 1306 C C . THR A 1 169 ? -1.505 13.060 12.410 1.00 69.00 169 THR A C 1
ATOM 1308 O O . THR A 1 169 ? -2.070 12.198 13.068 1.00 69.00 169 THR A O 1
ATOM 1311 N N . THR A 1 170 ? -2.168 13.869 11.582 1.00 69.25 170 THR A N 1
ATOM 1312 C CA . THR A 1 170 ? -3.628 13.823 11.400 1.00 69.25 170 THR A CA 1
ATOM 1313 C C . THR A 1 170 ? -4.109 12.503 10.790 1.00 69.25 170 THR A C 1
ATOM 1315 O O . THR A 1 170 ? -5.065 11.913 11.291 1.00 69.25 170 THR A O 1
ATOM 1318 N N . VAL A 1 171 ? -3.452 12.003 9.738 1.00 68.56 171 VAL A N 1
ATOM 1319 C CA . VAL A 1 171 ? -3.800 10.723 9.095 1.00 68.56 171 VAL A CA 1
ATOM 1320 C C . VAL A 1 171 ? -3.600 9.564 10.065 1.00 68.56 171 VAL A C 1
ATOM 1322 O O . VAL A 1 171 ? -4.475 8.710 10.190 1.00 68.56 171 VAL A O 1
ATOM 1325 N N . LEU A 1 172 ? -2.493 9.572 10.806 1.00 71.81 172 LEU A N 1
ATOM 1326 C CA . LEU A 1 172 ? -2.206 8.585 11.836 1.00 71.81 172 LEU A CA 1
ATOM 1327 C C . LEU A 1 172 ? -3.244 8.644 12.956 1.00 71.81 172 LEU A C 1
ATOM 1329 O O . LEU A 1 172 ? -3.812 7.617 13.299 1.00 71.81 172 LEU A O 1
ATOM 1333 N N . VAL A 1 173 ? -3.560 9.830 13.478 1.00 73.81 173 VAL A N 1
ATOM 1334 C CA . VAL A 1 173 ? -4.596 10.012 14.509 1.00 73.81 173 VAL A CA 1
ATOM 1335 C C . VAL A 1 173 ? -5.963 9.536 14.020 1.00 73.81 173 VAL A C 1
ATOM 1337 O O . VAL A 1 173 ? -6.666 8.848 14.755 1.00 73.81 173 VAL A O 1
ATOM 1340 N N . SER A 1 174 ? -6.328 9.834 12.774 1.00 71.12 174 SER A N 1
ATOM 1341 C CA . SER A 1 174 ? -7.566 9.341 12.166 1.00 71.12 174 SER A CA 1
ATOM 1342 C C . SER A 1 174 ? -7.576 7.812 12.071 1.00 71.12 174 SER A C 1
ATOM 1344 O O . SER A 1 174 ? -8.527 7.169 12.511 1.00 71.12 174 SER A O 1
ATOM 1346 N N . ALA A 1 175 ? -6.483 7.200 11.604 1.00 69.44 175 ALA A N 1
ATOM 1347 C CA . ALA A 1 175 ? -6.352 5.745 11.555 1.00 69.44 175 ALA A CA 1
ATOM 1348 C C . ALA A 1 175 ? -6.466 5.110 12.956 1.00 69.44 175 ALA A C 1
ATOM 1350 O O . ALA A 1 175 ? -7.146 4.098 13.123 1.00 69.44 175 ALA A O 1
ATOM 1351 N N . ILE A 1 176 ? -5.881 5.749 13.978 1.00 70.62 176 ILE A N 1
ATOM 1352 C CA . ILE A 1 176 ? -5.944 5.318 15.385 1.00 70.62 176 ILE A CA 1
ATOM 1353 C C . ILE A 1 176 ? -7.384 5.272 15.906 1.00 70.62 176 ILE A C 1
ATOM 1355 O O . ILE A 1 176 ? -7.748 4.348 16.630 1.00 70.62 176 ILE A O 1
ATOM 1359 N N . GLN A 1 177 ? -8.232 6.233 15.531 1.00 73.50 177 GLN A N 1
ATOM 1360 C CA . GLN A 1 177 ? -9.620 6.290 16.013 1.00 73.50 177 GLN A CA 1
ATOM 1361 C C . GLN A 1 177 ? -10.463 5.082 15.572 1.00 73.50 177 GLN A C 1
ATOM 1363 O O . GLN A 1 177 ? -11.497 4.772 16.180 1.00 73.50 177 GLN A O 1
ATOM 1368 N N . HIS A 1 178 ? -10.027 4.388 14.524 1.00 71.94 178 HIS A N 1
ATOM 1369 C CA . HIS A 1 178 ? -10.811 3.366 13.848 1.00 71.94 178 HIS A CA 1
ATOM 1370 C C . HIS A 1 178 ? -10.327 1.929 14.081 1.00 71.94 178 HIS A C 1
ATOM 1372 O O . HIS A 1 178 ? -11.054 0.994 13.749 1.00 71.94 178 HIS A O 1
ATOM 1378 N N . VAL A 1 179 ? -9.179 1.740 14.731 1.00 78.44 179 VAL A N 1
ATOM 1379 C CA . VAL A 1 179 ? -8.619 0.415 15.047 1.00 78.44 179 VAL A CA 1
ATOM 1380 C C . VAL A 1 179 ? -8.984 -0.052 16.461 1.00 78.44 179 VAL A C 1
ATOM 1382 O O . VAL A 1 179 ? -9.201 0.767 17.355 1.00 78.44 179 VAL A O 1
ATOM 1385 N N . SER A 1 180 ? -9.101 -1.368 16.678 1.00 76.94 180 SER A N 1
ATOM 1386 C CA . SER A 1 180 ? -9.230 -1.950 18.035 1.00 76.94 180 SER A CA 1
ATOM 1387 C C . SER A 1 180 ? -7.879 -2.140 18.691 1.00 76.94 180 SER A C 1
ATOM 1389 O O . SER A 1 180 ? -7.746 -1.971 19.893 1.00 76.94 180 SER A O 1
ATOM 1391 N N . GLN A 1 181 ? -6.884 -2.539 17.910 1.00 79.12 181 GLN A N 1
ATOM 1392 C CA . GLN A 1 181 ? -5.548 -2.835 18.393 1.00 79.12 181 GLN A CA 1
ATOM 1393 C C . GLN A 1 181 ? -4.549 -2.120 17.498 1.00 79.12 181 GLN A C 1
ATOM 1395 O O . GLN A 1 181 ? -4.757 -1.993 16.287 1.00 79.12 181 GLN A O 1
ATOM 1400 N N . MET A 1 182 ? -3.461 -1.654 18.100 1.00 81.56 182 MET A N 1
ATOM 1401 C CA . MET A 1 182 ? -2.420 -0.936 17.387 1.00 81.56 182 MET A CA 1
ATOM 1402 C C . MET A 1 182 ? -1.058 -1.276 17.981 1.00 81.56 182 MET A C 1
ATOM 1404 O O . MET A 1 182 ? -0.856 -1.237 19.192 1.00 81.56 182 MET A O 1
ATOM 1408 N N . SER A 1 183 ? -0.095 -1.577 17.121 1.00 83.06 183 SER A N 1
ATOM 1409 C CA . SER A 1 183 ? 1.308 -1.664 17.507 1.00 83.06 183 SER A CA 1
ATOM 1410 C C . SER A 1 183 ? 2.063 -0.531 16.840 1.00 83.06 183 SER A C 1
ATOM 1412 O O . SER A 1 183 ? 1.990 -0.359 15.625 1.00 83.06 183 SER A O 1
ATOM 1414 N N . LEU A 1 184 ? 2.776 0.250 17.644 1.00 83.50 184 LEU A N 1
ATOM 1415 C CA . LEU A 1 184 ? 3.621 1.326 17.163 1.00 83.50 184 LEU A CA 1
ATOM 1416 C C . LEU A 1 184 ? 5.027 1.112 17.703 1.00 83.50 184 LEU A C 1
ATOM 1418 O O . LEU A 1 184 ? 5.254 1.152 18.912 1.00 83.50 184 LEU A O 1
ATOM 1422 N N . ARG A 1 185 ? 5.979 0.926 16.794 1.00 81.44 185 ARG A N 1
ATOM 1423 C CA . ARG A 1 185 ? 7.402 0.897 17.111 1.00 81.44 185 ARG A CA 1
ATOM 1424 C C . ARG A 1 185 ? 8.091 2.057 16.421 1.00 81.44 185 ARG A C 1
ATOM 1426 O O . ARG A 1 185 ? 8.033 2.210 15.203 1.00 81.44 185 ARG A O 1
ATOM 1433 N N . LEU A 1 186 ? 8.757 2.866 17.230 1.00 79.12 186 LEU A N 1
ATOM 1434 C CA . LEU A 1 186 ? 9.567 3.984 16.779 1.00 79.12 186 LEU A CA 1
ATOM 1435 C C . LEU A 1 186 ? 11.019 3.697 17.141 1.00 79.12 186 LEU A C 1
ATOM 1437 O O . LEU A 1 186 ? 11.329 3.446 18.307 1.00 79.12 186 LEU A O 1
ATOM 1441 N N . SER A 1 187 ? 11.910 3.765 16.161 1.00 81.25 187 SER A N 1
ATOM 1442 C CA . SER A 1 187 ? 13.354 3.724 16.381 1.00 81.25 187 SER A CA 1
ATOM 1443 C C . SER A 1 187 ? 14.010 4.970 15.789 1.00 81.25 187 SER A C 1
ATOM 1445 O O . SER A 1 187 ? 13.391 5.717 15.037 1.00 81.25 187 SER A O 1
ATOM 1447 N N . SER A 1 188 ? 15.281 5.215 16.098 1.00 78.94 188 SER A N 1
ATOM 1448 C CA . SER A 1 188 ? 16.019 6.327 15.484 1.00 78.94 188 SER A CA 1
ATOM 1449 C C . SER A 1 188 ? 16.104 6.233 13.954 1.00 78.94 188 SER A C 1
ATOM 1451 O O . SER A 1 188 ? 16.351 7.250 13.312 1.00 78.94 188 SER A O 1
ATOM 1453 N N . SER A 1 189 ? 15.887 5.049 13.374 1.00 82.00 189 SER A N 1
ATOM 1454 C CA . SER A 1 189 ? 16.051 4.758 11.946 1.00 82.00 189 SER A CA 1
ATOM 1455 C C . SER A 1 189 ? 14.810 4.168 11.279 1.00 82.00 189 SER A C 1
ATOM 1457 O O . SER A 1 189 ? 14.878 3.810 10.107 1.00 82.00 189 SER A O 1
ATOM 1459 N N . SER A 1 190 ? 13.703 4.000 12.002 1.00 82.44 190 SER A N 1
ATOM 1460 C CA . SER A 1 190 ? 12.500 3.405 11.429 1.00 82.44 190 SER A CA 1
ATOM 1461 C C . SER A 1 190 ? 11.213 3.786 12.151 1.00 82.44 190 SER A C 1
ATOM 1463 O O . SER A 1 190 ? 11.181 4.034 13.360 1.00 82.44 190 SER A O 1
ATOM 1465 N N . LEU A 1 191 ? 10.132 3.763 11.380 1.00 84.81 191 LEU A N 1
ATOM 1466 C CA . LEU A 1 191 ? 8.751 3.771 11.840 1.00 84.81 191 LEU A CA 1
ATOM 1467 C C . LEU A 1 191 ? 8.132 2.429 11.454 1.00 84.81 191 LEU A C 1
ATOM 1469 O O . LEU A 1 191 ? 8.165 2.060 10.284 1.00 84.81 191 LEU A O 1
ATOM 1473 N N . TRP A 1 192 ? 7.536 1.729 12.413 1.00 87.31 192 TRP A N 1
ATOM 1474 C CA . TRP A 1 192 ? 6.643 0.612 12.133 1.00 87.31 192 TRP A CA 1
ATOM 1475 C C . TRP A 1 192 ? 5.331 0.820 12.861 1.00 87.31 192 TRP A C 1
ATOM 1477 O O . TRP A 1 192 ? 5.288 1.012 14.076 1.00 87.31 192 TRP A O 1
ATOM 1487 N N . LEU A 1 193 ? 4.257 0.789 12.096 1.00 86.50 193 LEU A N 1
ATOM 1488 C CA . LEU A 1 193 ? 2.917 1.008 12.571 1.00 86.50 193 LEU A CA 1
ATOM 1489 C C . LEU A 1 193 ? 2.010 -0.075 12.006 1.00 86.50 193 LEU A C 1
ATOM 1491 O O . LEU A 1 193 ? 1.871 -0.212 10.796 1.00 86.50 193 LEU A O 1
ATOM 1495 N N . ARG A 1 194 ? 1.337 -0.798 12.892 1.00 88.44 194 ARG A N 1
ATOM 1496 C CA . ARG A 1 194 ? 0.340 -1.794 12.530 1.00 88.44 194 ARG A CA 1
ATOM 1497 C C . ARG A 1 194 ? -0.970 -1.526 13.250 1.00 88.44 194 ARG A C 1
ATOM 1499 O O . ARG A 1 194 ? -0.963 -1.240 14.446 1.00 88.44 194 ARG A O 1
ATOM 1506 N N . GLY A 1 195 ? -2.078 -1.634 12.531 1.00 85.25 195 GLY A N 1
ATOM 1507 C CA . GLY A 1 195 ? -3.420 -1.463 13.071 1.00 85.25 195 GLY A CA 1
ATOM 1508 C C . GLY A 1 195 ? -4.356 -2.562 12.594 1.00 85.25 195 GLY A C 1
ATOM 1509 O O . GLY A 1 195 ? -4.300 -2.964 11.432 1.00 85.25 195 GLY A O 1
ATOM 1510 N N . TRP A 1 196 ? -5.219 -3.033 13.493 1.00 83.50 196 TRP A N 1
ATOM 1511 C CA . TRP A 1 196 ? -6.235 -4.043 13.197 1.00 83.50 196 TRP A CA 1
ATOM 1512 C C . TRP A 1 196 ? -7.645 -3.460 13.330 1.00 83.50 196 TRP A C 1
ATOM 1514 O O . TRP A 1 196 ? -7.897 -2.658 14.237 1.00 83.50 196 TRP A O 1
ATOM 1524 N N . PRO A 1 197 ? -8.588 -3.867 12.465 1.00 81.81 197 PRO A N 1
ATOM 1525 C CA . PRO A 1 197 ? -9.958 -3.384 12.538 1.00 81.81 197 PRO A CA 1
ATOM 1526 C C . PRO A 1 197 ? -10.647 -3.852 13.821 1.00 81.81 197 PRO A C 1
ATOM 1528 O O . PRO A 1 197 ? -10.365 -4.935 14.338 1.00 81.81 197 PRO A O 1
ATOM 1531 N N . LYS A 1 198 ? -11.607 -3.055 14.308 1.00 74.69 198 LYS A N 1
ATOM 1532 C CA . LYS A 1 198 ? -12.428 -3.409 15.474 1.00 74.69 198 LYS A CA 1
ATOM 1533 C C . LYS A 1 198 ? -13.246 -4.674 15.217 1.00 74.69 198 LYS A C 1
ATOM 1535 O O . LYS A 1 198 ? -14.289 -4.619 14.574 1.00 74.69 198 LYS A O 1
ATOM 1540 N N . LEU A 1 199 ? -12.778 -5.805 15.747 1.00 64.44 199 LEU A N 1
ATOM 1541 C CA . LEU A 1 199 ? -13.514 -7.074 15.738 1.00 64.44 199 LEU A CA 1
ATOM 1542 C C . LEU A 1 199 ? -14.539 -7.149 16.887 1.00 64.44 199 LEU A C 1
ATOM 1544 O O . LEU A 1 199 ? -15.578 -7.788 16.734 1.00 64.44 199 LEU A O 1
ATOM 1548 N N . THR A 1 200 ? -14.279 -6.466 18.008 1.00 60.78 200 THR A N 1
ATOM 1549 C CA . THR A 1 200 ? -15.091 -6.446 19.242 1.00 60.78 200 THR A CA 1
ATOM 1550 C C . THR A 1 200 ? -14.872 -5.132 20.022 1.00 60.78 200 THR A C 1
ATOM 1552 O O . THR A 1 200 ? -13.959 -4.367 19.705 1.00 60.78 200 THR A O 1
ATOM 1555 N N . ASN A 1 201 ? -15.709 -4.846 21.035 1.00 56.94 201 ASN A N 1
ATOM 1556 C CA . ASN A 1 201 ? -15.560 -3.713 21.975 1.00 56.94 201 ASN A CA 1
ATOM 1557 C C . ASN A 1 201 ? -14.388 -3.927 22.962 1.00 56.94 201 ASN A C 1
ATOM 1559 O O . ASN A 1 201 ? -14.569 -3.851 24.175 1.00 56.94 201 ASN A O 1
ATOM 1563 N N . GLU A 1 202 ? -13.206 -4.257 22.458 1.00 57.03 202 GLU A N 1
ATOM 1564 C CA . GLU A 1 202 ? -12.003 -4.400 23.279 1.00 57.03 202 GLU A CA 1
ATOM 1565 C C . GLU A 1 202 ? -11.227 -3.081 23.364 1.00 57.03 202 GLU A C 1
ATOM 1567 O O . GLU A 1 202 ? -11.273 -2.250 22.451 1.00 57.03 202 GLU A O 1
ATOM 1572 N N . ASP A 1 203 ? -10.541 -2.894 24.493 1.00 56.16 203 ASP A N 1
ATOM 1573 C CA . ASP A 1 203 ? -9.720 -1.719 24.775 1.00 56.16 203 ASP A CA 1
ATOM 1574 C C . ASP A 1 203 ? -8.559 -1.588 23.776 1.00 56.16 203 ASP A C 1
ATOM 1576 O O . ASP A 1 203 ? -7.950 -2.577 23.360 1.00 56.16 203 ASP A O 1
ATOM 1580 N N . ILE A 1 204 ? -8.215 -0.341 23.430 1.00 58.56 204 ILE A N 1
ATOM 1581 C CA . ILE A 1 204 ? -7.067 -0.035 22.570 1.00 58.56 204 ILE A CA 1
ATOM 1582 C C . ILE A 1 204 ? -5.784 -0.364 23.333 1.00 58.56 204 ILE A C 1
ATOM 1584 O O . ILE A 1 204 ? -5.357 0.386 24.210 1.00 58.56 204 ILE A O 1
ATOM 1588 N N . ASN A 1 205 ? -5.151 -1.481 22.981 1.00 58.38 205 ASN A N 1
ATOM 1589 C CA . ASN A 1 205 ? -3.838 -1.835 23.504 1.00 58.38 205 ASN A CA 1
ATOM 1590 C C . ASN A 1 205 ? -2.755 -1.267 22.581 1.00 58.38 205 ASN A C 1
ATOM 1592 O O . ASN A 1 205 ? -2.603 -1.735 21.453 1.00 58.38 205 ASN A O 1
ATOM 1596 N N . ILE A 1 206 ? -2.033 -0.250 23.058 1.00 64.00 206 ILE A N 1
ATOM 1597 C CA . ILE A 1 206 ? -0.872 0.325 22.373 1.00 64.00 206 ILE A CA 1
ATOM 1598 C C . ILE A 1 206 ? 0.378 -0.296 22.991 1.00 64.00 206 ILE A C 1
ATOM 1600 O O . ILE A 1 206 ? 0.780 0.070 24.096 1.00 64.00 206 ILE A O 1
ATOM 1604 N N . ASN A 1 207 ? 1.008 -1.226 22.276 1.00 62.19 207 ASN A N 1
ATOM 1605 C CA . ASN A 1 207 ? 2.290 -1.779 22.701 1.00 62.19 207 ASN A CA 1
ATOM 1606 C C . ASN A 1 207 ? 3.427 -0.889 22.182 1.00 62.19 207 ASN A C 1
ATOM 1608 O O . ASN A 1 207 ? 3.690 -0.866 20.976 1.00 62.19 207 ASN A O 1
ATOM 1612 N N . LEU A 1 208 ? 4.051 -0.139 23.093 1.00 62.22 208 LEU A N 1
ATOM 1613 C CA . LEU A 1 208 ? 5.218 0.699 22.830 1.00 62.22 208 LEU A CA 1
ATOM 1614 C C . LEU A 1 208 ? 6.480 -0.061 23.242 1.00 62.22 208 LEU A C 1
ATOM 1616 O O . LEU A 1 208 ? 6.628 -0.432 24.406 1.00 62.22 208 LEU A O 1
ATOM 1620 N N . ASP A 1 209 ? 7.406 -0.257 22.307 1.00 60.88 209 ASP A N 1
ATOM 1621 C CA . ASP A 1 209 ? 8.697 -0.875 22.618 1.00 60.88 209 ASP A CA 1
ATOM 1622 C C . ASP A 1 209 ? 9.609 0.095 23.395 1.00 60.88 209 ASP A C 1
ATOM 1624 O O . ASP A 1 209 ? 9.670 1.294 23.111 1.00 60.88 209 ASP A O 1
ATOM 1628 N N . HIS A 1 210 ? 10.353 -0.427 24.376 1.00 52.09 210 HIS A N 1
ATOM 1629 C CA . HIS A 1 210 ? 11.051 0.330 25.433 1.00 52.09 210 HIS A CA 1
ATOM 1630 C C . HIS A 1 210 ? 12.232 1.225 24.987 1.00 52.09 210 HIS A C 1
ATOM 1632 O O . HIS A 1 210 ? 12.956 1.756 25.831 1.00 52.09 210 HIS A O 1
ATOM 1638 N N . HIS A 1 211 ? 12.428 1.442 23.685 1.00 53.97 211 HIS A N 1
ATOM 1639 C CA . HIS A 1 211 ? 13.538 2.231 23.136 1.00 53.97 211 HIS A CA 1
ATOM 1640 C C . HIS A 1 211 ? 13.108 3.490 22.364 1.00 53.97 211 HIS A C 1
ATOM 1642 O O . HIS A 1 211 ? 13.954 4.177 21.792 1.00 53.97 211 HIS A O 1
ATOM 1648 N N . SER A 1 212 ? 11.816 3.830 22.359 1.00 52.41 212 SER A N 1
ATOM 1649 C CA . SER A 1 212 ? 11.303 4.978 21.605 1.00 52.41 212 SER A CA 1
ATOM 1650 C C . SER A 1 212 ? 11.453 6.323 22.350 1.00 52.41 212 SER A C 1
ATOM 1652 O O . SER A 1 212 ? 11.166 6.404 23.547 1.00 52.41 212 SER A O 1
ATOM 1654 N N . PRO A 1 213 ? 11.840 7.420 21.666 1.00 53.41 213 PRO A N 1
ATOM 1655 C CA . PRO A 1 213 ? 11.826 8.766 22.236 1.00 53.41 213 PRO A CA 1
ATOM 1656 C C . PRO A 1 213 ? 10.378 9.264 22.403 1.00 53.41 213 PRO A C 1
ATOM 1658 O O . PRO A 1 213 ? 9.697 9.621 21.443 1.00 53.41 213 PRO A O 1
ATOM 1661 N N . TRP A 1 214 ? 9.909 9.289 23.652 1.00 54.38 214 TRP A N 1
ATOM 1662 C CA . TRP A 1 214 ? 8.530 9.607 24.056 1.00 54.38 214 TRP A CA 1
ATOM 1663 C C . TRP A 1 214 ? 8.045 11.013 23.661 1.00 54.38 214 TRP A C 1
ATOM 1665 O O . TRP A 1 214 ? 6.841 11.239 23.542 1.00 54.38 214 TRP A O 1
ATOM 1675 N N . GLU A 1 215 ? 8.955 11.961 23.422 1.00 58.09 215 GLU A N 1
ATOM 1676 C CA . GLU A 1 215 ? 8.603 13.358 23.132 1.00 58.09 215 GLU A CA 1
ATOM 1677 C C . GLU A 1 215 ? 7.836 13.534 21.812 1.00 58.09 215 GLU A C 1
ATOM 1679 O O . GLU A 1 215 ? 6.962 14.397 21.723 1.00 58.09 215 GLU A O 1
ATOM 1684 N N . GLY A 1 216 ? 8.108 12.701 20.800 1.00 54.97 216 GLY A N 1
ATOM 1685 C CA . GLY A 1 216 ? 7.410 12.761 19.511 1.00 54.97 216 GLY A CA 1
ATOM 1686 C C . GLY A 1 216 ? 5.954 12.301 19.611 1.00 54.97 216 GLY A C 1
ATOM 1687 O O . GLY A 1 216 ? 5.048 12.974 19.121 1.00 54.97 216 GLY A O 1
ATOM 1688 N N . LEU A 1 217 ? 5.715 11.195 20.323 1.00 56.16 217 LEU A N 1
ATOM 1689 C CA . LEU A 1 217 ? 4.371 10.654 20.541 1.00 56.16 217 LEU A CA 1
ATOM 1690 C C . LEU A 1 217 ? 3.534 11.509 21.486 1.00 56.16 217 LEU A C 1
ATOM 1692 O O . LEU A 1 217 ? 2.354 11.721 21.226 1.00 56.16 217 LEU A O 1
ATOM 1696 N N . ALA A 1 218 ? 4.137 12.051 22.546 1.00 60.16 218 ALA A N 1
ATOM 1697 C CA . ALA A 1 218 ? 3.446 12.967 23.444 1.00 60.16 218 ALA A CA 1
ATOM 1698 C C . ALA A 1 218 ? 2.969 14.229 22.705 1.00 60.16 218 ALA A C 1
ATOM 1700 O O . ALA A 1 218 ? 1.889 14.730 22.997 1.00 60.16 218 ALA A O 1
ATOM 1701 N N . ARG A 1 219 ? 3.718 14.727 21.713 1.00 58.00 219 ARG A N 1
ATOM 1702 C CA . ARG A 1 219 ? 3.259 15.831 20.849 1.00 58.00 219 ARG A CA 1
ATOM 1703 C C . ARG A 1 219 ? 2.120 15.414 19.919 1.00 58.00 219 ARG A C 1
ATOM 1705 O O . ARG A 1 219 ? 1.183 16.181 19.742 1.00 58.00 219 ARG A O 1
ATOM 1712 N N . LEU A 1 220 ? 2.184 14.202 19.372 1.00 55.38 220 LEU A N 1
ATOM 1713 C CA . LEU A 1 220 ? 1.145 13.610 18.522 1.00 55.38 220 LEU A CA 1
ATOM 1714 C C . LEU A 1 220 ? -0.182 13.413 19.267 1.00 55.38 220 LEU A C 1
ATOM 1716 O O . LEU A 1 220 ? -1.234 13.756 18.741 1.00 55.38 220 LEU A O 1
ATOM 1720 N N . MET A 1 221 ? -0.131 12.898 20.499 1.00 56.62 221 MET A N 1
ATOM 1721 C CA . MET A 1 221 ? -1.323 12.613 21.306 1.00 56.62 221 MET A CA 1
ATOM 1722 C C . MET A 1 221 ? -1.878 13.839 22.045 1.00 56.62 221 MET A C 1
ATOM 1724 O O . MET A 1 221 ? -3.054 13.844 22.391 1.00 56.62 221 MET A O 1
ATOM 1728 N N . ASN A 1 222 ? -1.067 14.880 22.275 1.00 58.19 222 ASN A N 1
ATOM 1729 C CA . ASN A 1 222 ? -1.514 16.135 22.898 1.00 58.19 222 ASN A CA 1
ATOM 1730 C C . ASN A 1 222 ? -1.849 17.245 21.883 1.00 58.19 222 ASN A C 1
ATOM 1732 O O . ASN A 1 222 ? -2.184 18.357 22.294 1.00 58.19 222 ASN A O 1
ATOM 1736 N N . ALA A 1 223 ? -1.752 16.987 20.574 1.00 51.62 223 ALA A N 1
ATOM 1737 C CA . ALA A 1 223 ? -2.212 17.935 19.566 1.00 51.62 223 ALA A CA 1
ATOM 1738 C C . ALA A 1 223 ? -3.748 18.053 19.656 1.00 51.62 223 ALA A C 1
ATOM 1740 O O . ALA A 1 223 ? -4.436 17.033 19.568 1.00 51.62 223 ALA A O 1
ATOM 1741 N N . PRO A 1 224 ? -4.316 19.258 19.859 1.00 41.34 224 PRO A N 1
ATOM 1742 C CA . PRO A 1 224 ? -5.763 19.420 19.912 1.00 41.34 224 PRO A CA 1
ATOM 1743 C C . PRO A 1 224 ? -6.361 18.976 18.576 1.00 41.34 224 PRO A C 1
ATOM 1745 O O . PRO A 1 224 ? -5.901 19.414 17.521 1.00 41.34 224 PRO A O 1
ATOM 1748 N N . ALA A 1 225 ? -7.377 18.110 18.625 1.00 39.78 225 ALA A N 1
ATOM 1749 C CA . ALA A 1 225 ? -8.153 17.745 17.448 1.00 39.78 225 ALA A CA 1
ATOM 1750 C C . ALA A 1 225 ? -8.718 19.035 16.837 1.00 39.78 225 ALA A C 1
ATOM 1752 O O . ALA A 1 225 ? -9.591 19.671 17.430 1.00 39.78 225 ALA A O 1
ATOM 1753 N N . GLN A 1 226 ? -8.166 19.468 15.704 1.00 38.03 226 GLN A N 1
ATOM 1754 C CA . GLN A 1 226 ? -8.719 20.598 14.973 1.00 38.03 226 GLN A CA 1
ATOM 1755 C C . GLN A 1 226 ? -10.045 20.129 14.365 1.00 38.03 226 GLN A C 1
ATOM 1757 O O . GLN A 1 226 ? -10.053 19.222 13.534 1.00 38.03 226 GLN A O 1
ATOM 1762 N N . GLN A 1 227 ? -11.145 20.672 14.896 1.00 35.66 227 GLN A N 1
ATOM 1763 C CA . GLN A 1 227 ? -12.510 20.490 14.392 1.00 35.66 227 GLN A CA 1
ATOM 1764 C C . GLN A 1 227 ? -12.708 21.213 13.064 1.00 35.66 227 GLN A C 1
ATOM 1766 O O . GLN A 1 227 ? -12.150 22.326 12.920 1.00 35.66 227 GLN A O 1
#

Foldseek 3Di:
DDPPDQQQPQPAQEDADACPVVPPDPPVVAFDPPHNLRHNNHAYYAAACGDHDLPHNSLAQHQEDAHENHEDVVDDALVSVLVSLLRHLNHAYDEDYYEYDDDPDDDDDDDPQAARHRQNHAEEEDAYQDLNSLLSNLLRYDDDLNHKYKYKYQAAVCSNPPPVCPSVLVSVVVNLVRFQEKEWEHDRGMTIITGHGDPDPHHYDYDYDPHDDCPVVVCSVPDPDDD

Radius of gyration: 18.97 Å; chains: 1; bounding box: 37×38×64 Å

Secondary structure (DSSP, 8-state):
---------TT--EEEEE-TTS-S----TT---TTTT--TT--EEEEES----TT-TTSSS-SEEEEEEEE-SS---HHHHHHHHHT-TT--EEEEEEE--------------PPEE-TT--EEEEEES-HHHHHHHHHHEE--TT-EEEEEE-S-HHHHS-TTTHHHHHHHHHHHHHEEEEEEEEETTEEEEEEEE-SSS---EEEE-TTS-HHHHHHHHSS----

Sequence (227 aa):
MSSSMSRVAPLLETLRIDCSDLNDGLSVENGIDMFSGGTDRLRDVDLYHVPIPWSSRPLSGLEKIRITGINMSPGPSSSEITDVLRRCPKLRDFELAYHIEEVPALVATPSEVELAHLPFLTSFKLDLDNAKTFNGIILSVRIPTCAEFELMCLQPISNIFSNETSHLTTVLVSAIQHVSQMSLRLSSSSLWLRGWPKLTNEDININLDHHSPWEGLARLMNAPAQQ